Protein AF-A0A831JFL1-F1 (afdb_monomer_lite)

pLDDT: mean 70.06, std 19.93, range [26.03, 97.62]

Secondary structure (DSSP, 8-state):
---------------------------SS-EEEEE-SSEEEEE--SS-EEEEE-SSS-EEEEE--TT--EEEEE-STT-EEEEE--SSEEEEEE-SSEEEEEE-SSEEEEEEESS-EEEEESSS-EEEEEE-SS--GGGHHHHS---TTGGGG--SHHHHHHHHHHHHHH-TTEEEEEEETTEEEEEEEEEEEETTTEEEEEEEEEEEETT--EEEE--GGGGGB---HHHHHHHHHHHHHHHHHTTS--GGGGG-S-HHHHHHHHHHHHHHHHHHHHHHHHHGGG-

Sequence (287 aa):
MAKNIKISLGILVLALAIVVVGVDTASAYGVDINVNGNSVNVDRTTGNVNVNSAGTNANVNVNSVPGGGVNVNAGNSNANVNVNAVPGSVRIDANGRGVTVQNQASGVNVVVPGTSINVRKADGNLNVLVNKNSLSEKDKGVLVNLQNGSEILINSDQDVDAYAKIVVEERPAITNVEVSNNRLEVSYRQPSRFLGIFSTELDGTVYVDVGKNVTIKLPWYSFLFRKNSSATAKQVSIAINDASSNGTVQVSALGSAEVSNQSREQARLINIVTGSVNNSVSISVSQ

Structure (mmCIF, N/CA/C/O backbone):
data_AF-A0A831JFL1-F1
#
_entry.id   AF-A0A831JFL1-F1
#
loop_
_atom_site.group_PDB
_atom_site.id
_atom_site.type_symbol
_atom_site.label_atom_id
_atom_site.label_alt_id
_atom_site.label_comp_id
_atom_site.label_asym_id
_atom_site.label_entity_id
_atom_site.label_seq_id
_atom_site.pdbx_PDB_ins_code
_atom_site.Cartn_x
_atom_site.Cartn_y
_atom_site.Cartn_z
_atom_site.occupancy
_atom_site.B_iso_or_equiv
_atom_site.auth_seq_id
_atom_site.auth_comp_id
_atom_site.auth_asym_id
_atom_site.auth_atom_id
_atom_site.pdbx_PDB_model_num
ATOM 1 N N . MET A 1 1 ? 51.566 25.428 -54.340 1.00 37.88 1 MET A N 1
ATOM 2 C CA . MET A 1 1 ? 50.991 24.253 -55.034 1.00 37.88 1 MET A CA 1
ATOM 3 C C . MET A 1 1 ? 50.887 23.109 -54.036 1.00 37.88 1 MET A C 1
ATOM 5 O O . MET A 1 1 ? 51.907 22.526 -53.693 1.00 37.88 1 MET A O 1
ATOM 9 N N . ALA A 1 2 ? 49.694 22.850 -53.500 1.00 32.22 2 ALA A N 1
ATOM 10 C CA . ALA A 1 2 ? 49.462 21.763 -52.549 1.00 32.22 2 ALA A CA 1
ATOM 11 C C . ALA A 1 2 ? 49.274 20.437 -53.307 1.00 32.22 2 ALA A C 1
ATOM 13 O O . ALA A 1 2 ? 48.438 20.345 -54.206 1.00 32.22 2 ALA A O 1
ATOM 14 N N . LYS A 1 3 ? 50.085 19.428 -52.974 1.00 33.47 3 LYS A N 1
ATOM 15 C CA . LYS A 1 3 ? 49.972 18.060 -53.499 1.00 33.47 3 LYS A CA 1
ATOM 16 C C . LYS A 1 3 ? 48.838 17.344 -52.766 1.00 33.47 3 LYS A C 1
ATOM 18 O O . LYS A 1 3 ? 48.963 17.053 -51.582 1.00 33.47 3 LYS A O 1
ATOM 23 N N . ASN A 1 4 ? 47.759 17.032 -53.478 1.00 26.03 4 ASN A N 1
ATOM 24 C CA . ASN A 1 4 ? 46.717 16.136 -52.983 1.00 26.03 4 ASN A CA 1
ATOM 25 C C . ASN A 1 4 ? 47.214 14.686 -53.055 1.00 26.03 4 ASN A C 1
ATOM 27 O O . ASN A 1 4 ? 47.461 14.167 -54.143 1.00 26.03 4 ASN A O 1
ATOM 31 N N . ILE A 1 5 ? 47.350 14.036 -51.899 1.00 28.95 5 ILE A N 1
ATOM 32 C CA . ILE A 1 5 ? 47.607 12.597 -51.795 1.00 28.95 5 ILE A CA 1
ATOM 33 C C . ILE A 1 5 ? 46.245 11.894 -51.786 1.00 28.95 5 ILE A C 1
ATOM 35 O O . ILE A 1 5 ? 45.470 12.042 -50.846 1.00 28.95 5 ILE A O 1
ATOM 39 N N . LYS A 1 6 ? 45.940 11.144 -52.851 1.00 28.45 6 LYS A N 1
ATOM 40 C CA . LYS A 1 6 ? 44.794 10.226 -52.904 1.00 28.45 6 LYS A CA 1
ATOM 41 C C . LYS A 1 6 ? 45.250 8.859 -52.398 1.00 28.45 6 LYS A C 1
ATOM 43 O O . LYS A 1 6 ? 46.065 8.219 -53.054 1.00 28.45 6 LYS A O 1
ATOM 48 N N . ILE A 1 7 ? 44.716 8.411 -51.264 1.00 31.14 7 ILE A N 1
ATOM 49 C CA . ILE A 1 7 ? 44.876 7.030 -50.796 1.00 31.14 7 ILE A CA 1
ATOM 50 C C . ILE A 1 7 ? 43.637 6.253 -51.252 1.00 31.14 7 ILE A C 1
ATOM 52 O O . ILE A 1 7 ? 42.524 6.544 -50.825 1.00 31.14 7 ILE A O 1
ATOM 56 N N . SER A 1 8 ? 43.828 5.301 -52.166 1.00 29.53 8 SER A N 1
ATOM 57 C CA . SER A 1 8 ? 42.796 4.357 -52.602 1.00 29.53 8 SER A CA 1
ATOM 58 C C . SER A 1 8 ? 42.935 3.083 -51.769 1.00 29.53 8 SER A C 1
ATOM 60 O O . SER A 1 8 ? 43.930 2.374 -51.906 1.00 29.53 8 SER A O 1
ATOM 62 N N . LEU A 1 9 ? 41.979 2.810 -50.875 1.00 33.78 9 LEU A N 1
ATOM 63 C CA . LEU A 1 9 ? 41.884 1.510 -50.206 1.00 33.78 9 LEU A CA 1
ATOM 64 C C . LEU A 1 9 ? 41.074 0.561 -51.095 1.00 33.78 9 LEU A C 1
ATOM 66 O O . LEU A 1 9 ? 39.868 0.736 -51.268 1.00 33.78 9 LEU A O 1
ATOM 70 N N . GLY A 1 10 ? 41.749 -0.441 -51.657 1.00 30.83 10 GLY A N 1
ATOM 71 C CA . GLY A 1 10 ? 41.099 -1.600 -52.260 1.00 30.83 10 GLY A CA 1
ATOM 72 C C . GLY A 1 10 ? 40.362 -2.408 -51.192 1.00 30.83 10 GLY A C 1
ATOM 73 O O . GLY A 1 10 ? 40.898 -2.660 -50.113 1.00 30.83 10 GLY A O 1
ATOM 74 N N . ILE A 1 11 ? 39.123 -2.796 -51.489 1.00 33.97 11 ILE A N 1
ATOM 75 C CA . ILE A 1 11 ? 38.275 -3.600 -50.605 1.00 33.97 11 ILE A CA 1
ATOM 76 C C . ILE A 1 11 ? 38.833 -5.028 -50.572 1.00 33.97 11 ILE A C 1
ATOM 78 O O . ILE A 1 11 ? 38.571 -5.836 -51.460 1.00 33.97 11 ILE A O 1
ATOM 82 N N . LEU A 1 12 ? 39.613 -5.332 -49.536 1.00 27.28 12 LEU A N 1
ATOM 83 C CA . LEU A 1 12 ? 39.860 -6.694 -49.081 1.00 27.28 12 LEU A CA 1
ATOM 84 C C . LEU A 1 12 ? 38.769 -7.006 -48.050 1.00 27.28 12 LEU A C 1
ATOM 86 O O . LEU A 1 12 ? 38.732 -6.386 -46.987 1.00 27.28 12 LEU A O 1
ATOM 90 N N . VAL A 1 13 ? 37.855 -7.926 -48.369 1.00 35.34 13 VAL A N 1
ATOM 91 C CA . VAL A 1 13 ? 36.836 -8.406 -47.421 1.00 35.34 13 VAL A CA 1
ATOM 92 C C . VAL A 1 13 ? 37.530 -9.293 -46.390 1.00 35.34 13 VAL A C 1
ATOM 94 O O . VAL A 1 13 ? 37.558 -10.515 -46.492 1.00 35.34 13 VAL A O 1
ATOM 97 N N . LEU A 1 14 ? 38.145 -8.648 -45.405 1.00 27.42 14 LEU A N 1
ATOM 98 C CA . LEU A 1 14 ? 38.500 -9.251 -44.136 1.00 27.42 14 LEU A CA 1
ATOM 99 C C . LEU A 1 14 ? 37.275 -9.065 -43.238 1.00 27.42 14 LEU A C 1
ATOM 101 O O . LEU A 1 14 ? 36.827 -7.933 -43.048 1.00 27.42 14 LEU A O 1
ATOM 105 N N . ALA A 1 15 ? 36.709 -10.151 -42.710 1.00 33.78 15 ALA A N 1
ATOM 106 C CA . ALA A 1 15 ? 35.718 -10.076 -41.641 1.00 33.78 15 ALA A CA 1
ATOM 107 C C . ALA A 1 15 ? 36.410 -9.493 -40.399 1.00 33.78 15 ALA A C 1
ATOM 109 O O . ALA A 1 15 ? 36.932 -10.209 -39.547 1.00 33.78 15 ALA A O 1
ATOM 110 N N . LEU A 1 16 ? 36.496 -8.167 -40.359 1.00 29.77 16 LEU A N 1
ATOM 111 C CA . LEU A 1 16 ? 37.071 -7.414 -39.269 1.00 29.77 16 LEU A CA 1
ATOM 112 C C . LEU A 1 16 ? 36.042 -7.446 -38.141 1.00 29.77 16 LEU A C 1
ATOM 114 O O . LEU A 1 16 ? 35.115 -6.639 -38.101 1.00 29.77 16 LEU A O 1
ATOM 118 N N . ALA A 1 17 ? 36.194 -8.397 -37.221 1.00 29.75 17 ALA A N 1
ATOM 119 C CA . ALA A 1 17 ? 35.684 -8.207 -35.876 1.00 29.75 17 ALA A CA 1
ATOM 120 C C . ALA A 1 17 ? 36.449 -7.008 -35.305 1.00 29.75 17 ALA A C 1
ATOM 122 O O . ALA A 1 17 ? 37.550 -7.154 -34.774 1.00 29.75 17 ALA A O 1
ATOM 123 N N . ILE A 1 18 ? 35.909 -5.802 -35.495 1.00 34.50 18 ILE A N 1
ATOM 124 C CA . ILE A 1 18 ? 36.407 -4.611 -34.818 1.00 34.50 18 ILE A CA 1
ATOM 125 C C . ILE A 1 18 ? 36.058 -4.808 -33.344 1.00 34.50 18 ILE A C 1
ATOM 127 O O . ILE A 1 18 ? 34.991 -4.419 -32.873 1.00 34.50 18 ILE A O 1
ATOM 131 N N . VAL A 1 19 ? 36.958 -5.455 -32.608 1.00 36.22 19 VAL A N 1
ATOM 132 C CA . VAL A 1 19 ? 36.977 -5.347 -31.158 1.00 36.22 19 VAL A CA 1
ATOM 133 C C . VAL A 1 19 ? 37.499 -3.943 -30.874 1.00 36.22 19 VAL A C 1
ATOM 135 O O . VAL A 1 19 ? 38.704 -3.713 -30.833 1.00 36.22 19 VAL A O 1
ATOM 138 N N . VAL A 1 20 ? 36.589 -2.975 -30.751 1.00 41.81 20 VAL A N 1
ATOM 139 C CA . VAL A 1 20 ? 36.934 -1.660 -30.206 1.00 41.81 20 VAL A CA 1
ATOM 140 C C . VAL A 1 20 ? 37.235 -1.876 -28.723 1.00 41.81 20 VAL A C 1
ATOM 142 O O . VAL A 1 20 ? 36.327 -1.908 -27.897 1.00 41.81 20 VAL A O 1
ATOM 145 N N . VAL A 1 21 ? 38.503 -2.119 -28.385 1.00 36.84 21 VAL A N 1
ATOM 146 C CA . VAL A 1 21 ? 38.965 -2.160 -26.993 1.00 36.84 21 VAL A CA 1
ATOM 147 C C . VAL A 1 21 ? 39.318 -0.731 -26.595 1.00 36.84 21 VAL A C 1
ATOM 149 O O . VAL A 1 21 ? 40.438 -0.291 -26.816 1.00 36.84 21 VAL A O 1
ATOM 152 N N . GLY A 1 22 ? 38.342 -0.014 -26.035 1.00 40.22 22 GLY A N 1
ATOM 153 C CA . GLY A 1 22 ? 38.539 1.310 -25.439 1.00 40.22 22 GLY A CA 1
ATOM 154 C C . GLY A 1 22 ? 38.613 2.453 -26.456 1.00 40.22 22 GLY A C 1
ATOM 155 O O . GLY A 1 22 ? 39.516 2.524 -27.282 1.00 40.22 22 GLY A O 1
ATOM 156 N N . VAL A 1 23 ? 37.661 3.379 -26.369 1.00 46.56 23 VAL A N 1
ATOM 157 C CA . VAL A 1 23 ? 37.757 4.695 -27.007 1.00 46.56 23 VAL A CA 1
ATOM 158 C C . VAL A 1 23 ? 38.018 5.691 -25.883 1.00 46.56 23 VAL A C 1
ATOM 160 O O . VAL A 1 23 ? 37.079 6.171 -25.258 1.00 46.56 23 VAL A O 1
ATOM 163 N N . ASP A 1 24 ? 39.288 5.985 -25.601 1.00 41.25 24 ASP A N 1
ATOM 164 C CA . ASP A 1 24 ? 39.647 7.100 -24.717 1.00 41.25 24 ASP A CA 1
ATOM 165 C C . ASP A 1 24 ? 39.520 8.409 -25.507 1.00 41.25 24 ASP A C 1
ATOM 167 O O . ASP A 1 24 ? 40.476 8.913 -26.099 1.00 41.25 24 ASP A O 1
ATOM 171 N N . THR A 1 25 ? 38.305 8.951 -25.576 1.00 48.97 25 THR A N 1
ATOM 172 C CA . THR A 1 25 ? 38.051 10.272 -26.163 1.00 48.97 25 THR A CA 1
ATOM 173 C C . THR A 1 25 ? 37.892 11.319 -25.073 1.00 48.97 25 THR A C 1
ATOM 175 O O . THR A 1 25 ? 36.801 11.501 -24.541 1.00 48.97 25 THR A O 1
ATOM 178 N N . ALA A 1 26 ? 38.959 12.070 -24.804 1.00 44.66 26 ALA A N 1
ATOM 179 C CA . ALA A 1 26 ? 38.866 13.344 -24.100 1.00 44.66 26 ALA A CA 1
ATOM 180 C C . ALA A 1 26 ? 38.490 14.446 -25.108 1.00 44.66 26 ALA A C 1
ATOM 182 O O . ALA A 1 26 ? 39.364 15.107 -25.671 1.00 44.66 26 ALA A O 1
ATOM 183 N N . SER A 1 27 ? 37.197 14.621 -25.399 1.00 50.53 27 SER A N 1
ATOM 184 C CA . SER A 1 27 ? 36.714 15.715 -26.255 1.00 50.53 27 SER A CA 1
ATOM 185 C C . SER A 1 27 ? 35.992 16.792 -25.452 1.00 50.53 27 SER A C 1
ATOM 187 O O . SER A 1 27 ? 35.255 16.516 -24.505 1.00 50.53 27 SER A O 1
ATOM 189 N N . ALA A 1 28 ? 36.194 18.045 -25.873 1.00 46.50 28 ALA A N 1
ATOM 190 C CA . ALA A 1 28 ? 35.532 19.217 -25.301 1.00 46.50 28 ALA A CA 1
ATOM 191 C C . ALA A 1 28 ? 34.031 19.315 -25.667 1.00 46.50 28 ALA A C 1
ATOM 193 O O . ALA A 1 28 ? 33.306 20.169 -25.159 1.00 46.50 28 ALA A O 1
ATOM 194 N N . TYR A 1 29 ? 33.590 18.451 -26.581 1.00 57.25 29 TYR A N 1
ATOM 195 C CA . TYR A 1 29 ? 32.256 18.395 -27.161 1.00 57.25 29 TYR A CA 1
ATOM 196 C C . TYR A 1 29 ? 31.673 17.001 -26.930 1.00 57.25 29 TYR A C 1
ATOM 198 O O . TYR A 1 29 ? 32.435 16.041 -26.787 1.00 57.25 29 TYR A O 1
ATOM 206 N N . GLY A 1 30 ? 30.340 16.910 -26.893 1.00 56.03 30 GLY A N 1
ATOM 207 C CA . GLY A 1 30 ? 29.632 15.661 -26.613 1.00 56.03 30 GLY A CA 1
ATOM 208 C C . GLY A 1 30 ? 30.093 14.492 -27.490 1.00 56.03 30 GLY A C 1
ATOM 209 O O . GLY A 1 30 ? 30.496 14.688 -28.637 1.00 56.03 30 GLY A O 1
ATOM 210 N N . VAL A 1 31 ? 30.054 13.287 -26.925 1.00 66.50 31 VAL A N 1
ATOM 211 C CA . VAL A 1 31 ? 30.549 12.057 -27.550 1.00 66.50 31 VAL A CA 1
ATOM 212 C C . VAL A 1 31 ? 29.382 11.128 -27.847 1.00 66.50 31 VAL A C 1
ATOM 214 O O . VAL A 1 31 ? 28.678 10.708 -26.929 1.00 66.50 31 VAL A O 1
ATOM 217 N N . ASP A 1 32 ? 29.232 10.758 -29.117 1.00 64.75 32 ASP A N 1
ATOM 218 C CA . ASP A 1 32 ? 28.343 9.683 -29.552 1.00 64.75 32 ASP A CA 1
ATOM 219 C C . ASP A 1 32 ? 29.178 8.429 -29.843 1.00 64.75 32 ASP A C 1
ATOM 221 O O . ASP A 1 32 ? 29.999 8.412 -30.762 1.00 64.75 32 ASP A O 1
ATOM 225 N N . ILE A 1 33 ? 28.973 7.365 -29.065 1.00 68.94 33 ILE A N 1
ATOM 226 C CA . ILE A 1 33 ? 29.661 6.079 -29.228 1.00 68.94 33 ILE A CA 1
ATOM 227 C C . ILE A 1 33 ? 28.643 5.025 -29.642 1.00 68.94 33 ILE A C 1
ATOM 229 O O . ILE A 1 33 ? 27.725 4.708 -28.888 1.00 68.94 33 ILE A O 1
ATOM 233 N N . ASN A 1 34 ? 28.841 4.436 -30.821 1.00 66.44 34 ASN A N 1
ATOM 234 C CA . ASN A 1 34 ? 28.088 3.271 -31.271 1.00 66.44 34 ASN A CA 1
ATOM 235 C C . ASN A 1 34 ? 29.023 2.062 -31.364 1.00 66.44 34 ASN A C 1
ATOM 237 O O . ASN A 1 34 ? 29.993 2.080 -32.122 1.00 66.44 34 ASN A O 1
ATOM 241 N N . VAL A 1 35 ? 28.746 1.018 -30.588 1.00 65.38 35 VAL A N 1
ATOM 242 C CA . VAL A 1 35 ? 29.584 -0.186 -30.513 1.00 65.38 35 VAL A CA 1
ATOM 243 C C . VAL A 1 35 ? 28.756 -1.463 -30.603 1.00 65.38 35 VAL A C 1
ATOM 245 O O . VAL A 1 35 ? 27.855 -1.718 -29.807 1.00 65.38 35 VAL A O 1
ATOM 248 N N . ASN A 1 36 ? 29.179 -2.349 -31.502 1.00 58.81 36 ASN A N 1
ATOM 249 C CA . ASN A 1 36 ? 28.714 -3.738 -31.584 1.00 58.81 36 ASN A CA 1
ATOM 250 C C . ASN A 1 36 ? 29.656 -4.708 -30.834 1.00 58.81 36 ASN A C 1
ATOM 252 O O . ASN A 1 36 ? 29.757 -5.878 -31.194 1.00 58.81 36 ASN A O 1
ATOM 256 N N . GLY A 1 37 ? 30.398 -4.212 -29.835 1.00 57.56 37 GLY A N 1
ATOM 257 C CA . GLY A 1 37 ? 31.450 -4.944 -29.115 1.00 57.56 37 GLY A CA 1
ATOM 258 C C . GLY A 1 37 ? 31.159 -5.170 -27.626 1.00 57.56 37 GLY A C 1
ATOM 259 O O . GLY A 1 37 ? 30.104 -4.792 -27.124 1.00 57.56 37 GLY A O 1
ATOM 260 N N . ASN A 1 38 ? 32.119 -5.781 -26.919 1.00 61.91 38 ASN A N 1
ATOM 261 C CA . ASN A 1 38 ? 31.930 -6.264 -25.543 1.00 61.91 38 ASN A CA 1
ATOM 262 C C . ASN A 1 38 ? 32.112 -5.201 -24.434 1.00 61.91 38 ASN A C 1
ATOM 264 O O . ASN A 1 38 ? 31.745 -5.428 -23.281 1.00 61.91 38 ASN A O 1
ATOM 268 N N . SER A 1 39 ? 32.737 -4.054 -24.714 1.00 64.12 39 SER A N 1
ATOM 269 C CA . SER A 1 39 ? 32.935 -3.024 -23.688 1.00 64.12 39 SER A CA 1
ATOM 270 C C . SER A 1 39 ? 33.119 -1.634 -24.281 1.00 64.12 39 SER A C 1
ATOM 272 O O . SER A 1 39 ? 33.754 -1.474 -25.320 1.00 64.12 39 SER A O 1
ATOM 274 N N . VAL A 1 40 ? 32.582 -0.639 -23.579 1.00 68.50 40 VAL A N 1
ATOM 275 C CA . VAL A 1 40 ? 32.840 0.786 -23.777 1.00 68.50 40 VAL A CA 1
ATOM 276 C C . VAL A 1 40 ? 33.396 1.331 -22.478 1.00 68.50 40 VAL A C 1
ATOM 278 O O . VAL A 1 40 ? 32.762 1.199 -21.434 1.00 68.50 40 VAL A O 1
ATOM 281 N N . ASN A 1 41 ? 34.548 1.978 -22.547 1.00 67.00 41 ASN A N 1
ATOM 282 C CA . ASN A 1 41 ? 35.040 2.811 -21.464 1.00 67.00 41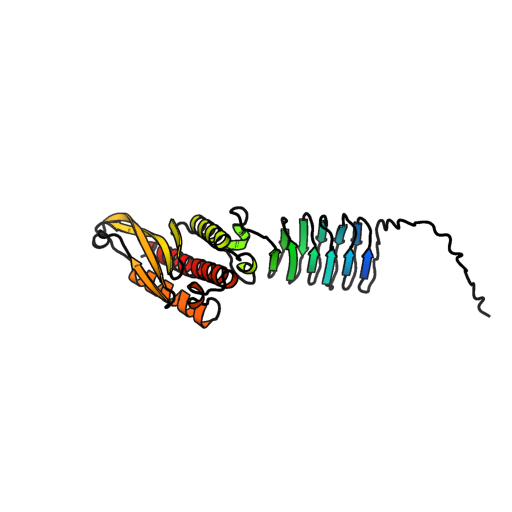 ASN A CA 1
ATOM 283 C C . ASN A 1 41 ? 35.116 4.241 -21.989 1.00 67.00 41 ASN A C 1
ATOM 285 O O . ASN A 1 41 ? 35.725 4.459 -23.031 1.00 67.00 41 ASN A O 1
ATOM 289 N N . VAL A 1 42 ? 34.471 5.169 -21.292 1.00 67.94 42 VAL A N 1
ATOM 290 C CA . VAL A 1 42 ? 34.513 6.604 -21.570 1.00 67.94 42 VAL A CA 1
ATOM 291 C C . VAL A 1 42 ? 35.082 7.274 -20.334 1.00 67.94 42 VAL A C 1
ATOM 293 O O . VAL A 1 42 ? 34.452 7.243 -19.275 1.00 67.94 42 VAL A O 1
ATOM 296 N N . ASP A 1 43 ? 36.265 7.866 -20.460 1.00 61.34 43 ASP A N 1
ATOM 297 C CA . ASP A 1 43 ? 36.898 8.619 -19.381 1.00 61.34 43 ASP A CA 1
ATOM 298 C C . ASP A 1 43 ? 37.054 10.096 -19.770 1.00 61.34 43 ASP A C 1
ATOM 300 O O . ASP A 1 43 ? 37.620 10.421 -20.813 1.00 61.34 43 ASP A O 1
ATOM 304 N N . ARG A 1 44 ? 36.537 10.982 -18.907 1.00 56.84 44 ARG A N 1
ATOM 305 C CA . ARG A 1 44 ? 36.635 12.453 -18.961 1.00 56.84 44 ARG A CA 1
ATOM 306 C C . ARG A 1 44 ? 36.184 13.101 -20.273 1.00 56.84 44 ARG A C 1
ATOM 308 O O . ARG A 1 44 ? 36.993 13.524 -21.099 1.00 56.84 44 ARG A O 1
ATOM 315 N N . THR A 1 45 ? 34.887 13.362 -20.367 1.00 59.03 45 THR A N 1
ATOM 316 C CA . THR A 1 45 ? 34.287 14.180 -21.435 1.00 59.03 45 THR A CA 1
ATOM 317 C C . THR A 1 45 ? 33.651 15.440 -20.858 1.00 59.03 45 THR A C 1
ATOM 319 O O . THR A 1 45 ? 32.966 15.365 -19.840 1.00 59.03 45 THR A O 1
ATOM 322 N N . THR A 1 46 ? 33.807 16.595 -21.507 1.00 57.47 46 THR A N 1
ATOM 323 C CA . THR A 1 46 ? 32.928 17.746 -21.233 1.00 57.47 46 THR A CA 1
ATOM 324 C C . THR A 1 46 ? 31.783 17.741 -22.246 1.00 57.47 46 THR A C 1
ATOM 326 O O . THR A 1 46 ? 32.023 17.632 -23.447 1.00 57.47 46 THR A O 1
ATOM 329 N N . GLY A 1 47 ? 30.537 17.858 -21.781 1.00 65.56 47 GLY A N 1
ATOM 330 C CA . GLY A 1 47 ? 29.336 17.750 -22.627 1.00 65.56 47 GLY A CA 1
ATOM 331 C C . GLY A 1 47 ? 28.636 16.388 -22.539 1.00 65.56 47 GLY A C 1
ATOM 332 O O . GLY A 1 47 ? 28.951 15.585 -21.672 1.00 65.56 47 GLY A O 1
ATOM 333 N N . ASN A 1 48 ? 27.632 16.142 -23.386 1.00 70.31 48 ASN A N 1
ATOM 334 C CA . ASN A 1 48 ? 26.796 14.937 -23.281 1.00 70.31 48 ASN A CA 1
ATOM 335 C C . ASN A 1 48 ? 27.514 13.678 -23.788 1.00 70.31 48 ASN A C 1
ATOM 337 O O . ASN A 1 48 ? 28.199 13.734 -24.806 1.00 70.31 48 ASN A O 1
ATOM 341 N N . VAL A 1 49 ? 27.297 12.537 -23.135 1.00 72.94 49 VAL A N 1
ATOM 342 C CA . VAL A 1 49 ? 27.772 11.222 -23.594 1.00 72.94 49 VAL A CA 1
ATOM 343 C C . VAL A 1 49 ? 26.573 10.372 -23.986 1.00 72.94 49 VAL A C 1
ATOM 345 O O . VAL A 1 49 ? 25.741 10.067 -23.133 1.00 72.94 49 VAL A O 1
ATOM 348 N N . ASN A 1 50 ? 26.503 9.953 -25.248 1.00 74.56 50 ASN A N 1
ATOM 349 C CA . ASN A 1 50 ? 25.515 8.992 -25.726 1.00 74.56 50 ASN A CA 1
ATOM 350 C C . ASN A 1 50 ? 26.218 7.683 -26.101 1.00 74.56 50 ASN A C 1
ATOM 352 O O . ASN A 1 50 ? 27.009 7.641 -27.042 1.00 74.56 50 ASN A O 1
ATOM 356 N N . VAL A 1 51 ? 25.920 6.598 -25.388 1.00 74.62 51 VAL A N 1
ATOM 357 C CA . VAL A 1 51 ? 26.441 5.260 -25.696 1.00 74.62 51 VAL A CA 1
ATOM 358 C C . VAL A 1 51 ? 25.304 4.391 -26.210 1.00 74.62 51 VAL A C 1
ATOM 360 O O . VAL A 1 51 ? 24.345 4.147 -25.484 1.00 74.62 51 VAL A O 1
ATOM 363 N N . ASN A 1 52 ? 25.423 3.891 -27.437 1.00 74.12 52 ASN A N 1
ATOM 364 C CA . ASN A 1 52 ? 24.560 2.850 -27.983 1.00 74.12 52 ASN A CA 1
ATOM 365 C C . ASN A 1 52 ? 25.374 1.559 -28.127 1.00 74.12 52 ASN A C 1
ATOM 367 O O . ASN A 1 52 ? 26.319 1.499 -28.917 1.00 74.12 52 ASN A O 1
ATOM 371 N N . SER A 1 53 ? 25.043 0.543 -27.331 1.00 70.44 53 SER A N 1
ATOM 372 C CA . SER A 1 53 ? 25.719 -0.751 -27.363 1.00 70.44 53 SER A CA 1
ATOM 373 C C . SER A 1 53 ? 24.740 -1.860 -27.713 1.00 70.44 53 SER A C 1
ATOM 375 O O . SER A 1 53 ? 23.791 -2.112 -26.972 1.00 70.44 53 SER A O 1
ATOM 377 N N . ALA A 1 54 ? 25.001 -2.533 -28.837 1.00 63.28 54 ALA A N 1
ATOM 378 C CA . ALA A 1 54 ? 24.191 -3.644 -29.337 1.00 63.28 54 ALA A CA 1
ATOM 379 C C . ALA A 1 54 ? 24.905 -5.012 -29.233 1.00 63.28 54 ALA A C 1
ATOM 381 O O . ALA A 1 54 ? 24.462 -5.996 -29.829 1.00 63.28 54 ALA A O 1
ATOM 382 N N . GLY A 1 55 ? 26.014 -5.102 -28.483 1.00 60.22 55 GLY A N 1
ATOM 383 C CA . GLY A 1 55 ? 26.789 -6.335 -28.271 1.00 60.22 55 GLY A CA 1
ATOM 384 C C . GLY A 1 55 ? 26.249 -7.227 -27.139 1.00 60.22 55 GLY A C 1
ATOM 385 O O . GLY A 1 55 ? 25.735 -6.738 -26.138 1.00 60.22 55 GLY A O 1
ATOM 386 N N . THR A 1 56 ? 26.377 -8.557 -27.272 1.00 58.12 56 THR A N 1
ATOM 387 C CA . THR A 1 56 ? 25.795 -9.578 -26.362 1.00 58.12 56 THR A CA 1
ATOM 388 C C . THR A 1 56 ? 26.171 -9.407 -24.885 1.00 58.12 56 THR A C 1
ATOM 390 O O . THR A 1 56 ? 25.377 -9.755 -24.016 1.00 58.12 56 THR A O 1
ATOM 393 N N . ASN A 1 57 ? 27.348 -8.847 -24.599 1.00 59.12 57 ASN A N 1
ATOM 394 C CA . ASN A 1 57 ? 27.801 -8.479 -23.260 1.00 59.12 57 ASN A CA 1
ATOM 395 C C . ASN A 1 57 ? 28.310 -7.039 -23.324 1.00 59.12 57 ASN A C 1
ATOM 397 O O . ASN A 1 57 ? 29.432 -6.838 -23.762 1.00 59.12 57 ASN A O 1
ATOM 401 N N . ALA A 1 58 ? 27.518 -6.046 -22.931 1.00 61.59 58 ALA A N 1
ATOM 402 C CA . ALA A 1 58 ? 27.954 -4.651 -22.949 1.00 61.59 58 ALA A CA 1
ATOM 403 C C . ALA A 1 58 ? 28.442 -4.235 -21.557 1.00 61.59 58 ALA A C 1
ATOM 405 O O . ALA A 1 58 ? 27.627 -4.081 -20.651 1.00 61.59 58 ALA A O 1
ATOM 406 N N . ASN A 1 59 ? 29.750 -4.048 -21.366 1.00 67.88 59 ASN A N 1
ATOM 407 C CA . ASN A 1 59 ? 30.264 -3.374 -20.170 1.00 67.88 59 ASN A CA 1
ATOM 408 C C . ASN A 1 59 ? 30.510 -1.894 -20.480 1.00 67.88 59 ASN A C 1
ATOM 410 O O . ASN A 1 59 ? 31.494 -1.584 -21.154 1.00 67.88 59 ASN A O 1
ATOM 414 N N . VAL A 1 60 ? 29.615 -1.010 -20.036 1.00 70.44 60 VAL A N 1
ATOM 415 C CA . VAL A 1 60 ? 29.697 0.440 -20.265 1.00 70.44 60 VAL A CA 1
ATOM 416 C C . VAL A 1 60 ? 30.166 1.114 -18.985 1.00 70.44 60 VAL A C 1
ATOM 418 O O . VAL A 1 60 ? 29.432 1.140 -18.002 1.00 70.44 60 VAL A O 1
ATOM 421 N N . ASN A 1 61 ? 31.368 1.676 -19.002 1.00 70.44 61 ASN A N 1
ATOM 422 C CA . ASN A 1 61 ? 31.904 2.463 -17.902 1.00 70.44 61 ASN A CA 1
ATOM 423 C C . ASN A 1 61 ? 32.040 3.927 -18.336 1.00 70.44 61 ASN A C 1
ATOM 425 O O . ASN A 1 61 ? 32.769 4.213 -19.281 1.00 70.44 61 ASN A O 1
ATOM 429 N N . VAL A 1 62 ? 31.331 4.841 -17.673 1.00 69.94 62 VAL A N 1
ATOM 430 C CA . VAL A 1 62 ? 31.405 6.287 -17.934 1.00 69.94 62 VAL A CA 1
ATOM 431 C C . VAL A 1 62 ? 31.900 6.983 -16.675 1.00 69.94 62 VAL A C 1
ATOM 433 O O . VAL A 1 62 ? 31.191 7.035 -15.669 1.00 69.94 62 VAL A O 1
ATOM 436 N N . ASN A 1 63 ? 33.113 7.522 -16.737 1.00 69.12 63 ASN A N 1
ATOM 437 C CA . ASN A 1 63 ? 33.769 8.204 -15.631 1.00 69.12 63 ASN A CA 1
ATOM 438 C C . ASN A 1 63 ? 33.839 9.712 -15.899 1.00 69.12 63 ASN A C 1
ATOM 440 O O . ASN A 1 63 ? 34.492 10.151 -16.841 1.00 69.12 63 ASN A O 1
ATOM 444 N N . SER A 1 64 ? 33.237 10.496 -15.003 1.00 60.38 64 SER A N 1
ATOM 445 C CA . SER A 1 64 ? 33.365 11.952 -14.900 1.00 60.38 64 SER A CA 1
ATOM 446 C C . SER A 1 64 ? 32.940 12.738 -16.145 1.00 60.38 64 SER A C 1
ATOM 448 O O . SER A 1 64 ? 33.708 12.907 -17.092 1.00 60.38 64 SER A O 1
ATOM 450 N N . VAL A 1 65 ? 31.724 13.297 -16.112 1.00 61.84 65 VAL A N 1
ATOM 451 C CA . VAL A 1 65 ? 31.192 14.148 -17.196 1.00 61.84 65 VAL A CA 1
ATOM 452 C C . VAL A 1 65 ? 30.812 15.532 -16.658 1.00 61.84 65 VAL A C 1
ATOM 454 O O . VAL A 1 65 ? 29.649 15.768 -16.323 1.00 61.84 65 VAL A O 1
ATOM 457 N N . PRO A 1 66 ? 31.771 16.463 -16.501 1.00 60.97 66 PRO A N 1
ATOM 458 C CA . PRO A 1 66 ? 31.485 17.790 -15.969 1.00 60.97 66 PRO A CA 1
ATOM 459 C C . PRO A 1 66 ? 30.529 18.579 -16.876 1.00 60.97 66 PRO A C 1
ATOM 461 O O . PRO A 1 66 ? 30.867 18.901 -18.015 1.00 60.97 66 PRO A O 1
ATOM 464 N N . GLY A 1 67 ? 29.346 18.916 -16.353 1.00 58.47 67 GLY A N 1
ATOM 465 C CA . GLY A 1 67 ? 28.388 19.827 -16.987 1.00 58.47 67 GLY A CA 1
ATOM 466 C C . GLY A 1 67 ? 27.570 19.227 -18.135 1.00 58.47 67 GLY A C 1
ATOM 467 O O . GLY A 1 67 ? 26.978 19.985 -18.900 1.00 58.47 67 GLY A O 1
ATOM 468 N N . GLY A 1 68 ? 27.543 17.898 -18.277 1.00 65.19 68 GLY A N 1
ATOM 469 C CA . GLY A 1 68 ? 26.822 17.190 -19.338 1.00 65.19 68 GLY A CA 1
ATOM 470 C C . GLY A 1 68 ? 25.996 16.012 -18.820 1.00 65.19 68 GLY A C 1
ATOM 471 O O . GLY A 1 68 ? 26.193 15.538 -17.705 1.00 65.19 68 GLY A O 1
ATOM 472 N N . GLY A 1 69 ? 25.036 15.554 -19.623 1.00 67.12 69 GLY A N 1
ATOM 473 C CA . GLY A 1 69 ? 24.228 14.368 -19.334 1.00 67.12 69 GLY A CA 1
ATOM 474 C C . GLY A 1 69 ? 24.833 13.083 -19.903 1.00 67.12 69 GLY A C 1
ATOM 475 O O . GLY A 1 69 ? 25.601 13.114 -20.862 1.00 67.12 69 GLY A O 1
ATOM 476 N N . VAL A 1 70 ? 24.455 11.939 -19.336 1.00 73.19 70 VAL A N 1
ATOM 477 C CA . VAL A 1 70 ? 24.827 10.610 -19.844 1.00 73.19 70 VAL A CA 1
ATOM 478 C C . VAL A 1 70 ? 23.567 9.878 -20.283 1.00 73.19 70 VAL A C 1
ATOM 480 O O . VAL A 1 70 ? 22.638 9.727 -19.492 1.00 73.19 70 VAL A O 1
ATOM 483 N N . ASN A 1 71 ? 23.543 9.405 -21.524 1.00 73.12 71 ASN A N 1
ATOM 484 C CA . ASN A 1 71 ? 22.496 8.557 -22.071 1.00 73.12 71 ASN A CA 1
ATOM 485 C C . ASN A 1 71 ? 23.107 7.232 -22.538 1.00 73.12 71 ASN A C 1
ATOM 487 O O . ASN A 1 71 ? 23.885 7.203 -23.490 1.00 73.12 71 ASN A O 1
ATOM 491 N N . VAL A 1 72 ? 22.765 6.132 -21.877 1.00 74.25 72 VAL A N 1
ATOM 492 C CA . VAL A 1 72 ? 23.220 4.790 -22.260 1.00 74.25 72 VAL A CA 1
ATOM 493 C C . VAL A 1 72 ? 22.022 3.987 -22.737 1.00 74.25 72 VAL A C 1
ATOM 495 O O . VAL A 1 72 ? 21.079 3.796 -21.978 1.00 74.25 72 VAL A O 1
ATOM 498 N N . ASN A 1 73 ? 22.083 3.495 -23.970 1.00 75.94 73 ASN A N 1
ATOM 499 C CA . ASN A 1 73 ? 21.180 2.492 -24.515 1.00 75.94 73 ASN A CA 1
ATOM 500 C C . ASN A 1 73 ? 21.967 1.191 -24.729 1.00 75.94 73 ASN A C 1
ATOM 502 O O . ASN A 1 73 ? 22.762 1.081 -25.663 1.00 75.94 73 ASN A O 1
ATOM 506 N N . ALA A 1 74 ? 21.790 0.229 -23.829 1.00 70.38 74 ALA A N 1
ATOM 507 C CA . ALA A 1 74 ? 22.413 -1.086 -23.878 1.00 70.38 74 ALA A CA 1
ATOM 508 C C . ALA A 1 74 ? 21.318 -2.145 -24.064 1.00 70.38 74 ALA A C 1
ATOM 510 O O . ALA A 1 74 ? 20.800 -2.715 -23.102 1.00 70.38 74 ALA A O 1
ATOM 511 N N . GLY A 1 75 ? 20.948 -2.402 -25.320 1.00 60.72 75 GLY A N 1
ATOM 512 C CA . GLY A 1 75 ? 19.753 -3.174 -25.683 1.00 60.72 75 GLY A CA 1
ATOM 513 C C . GLY A 1 75 ? 19.771 -4.667 -25.317 1.00 60.72 75 GLY A C 1
ATOM 514 O O . GLY A 1 75 ? 18.788 -5.362 -25.569 1.00 60.72 75 GLY A O 1
ATOM 515 N N . ASN A 1 76 ? 20.846 -5.180 -24.715 1.00 64.00 76 ASN A N 1
ATOM 516 C CA . ASN A 1 76 ? 21.171 -6.607 -24.682 1.00 64.00 76 ASN A CA 1
ATOM 517 C C . ASN A 1 76 ? 21.137 -7.188 -23.265 1.00 64.00 76 ASN A C 1
ATOM 519 O O . ASN A 1 76 ? 21.707 -6.579 -22.362 1.00 64.00 76 ASN A O 1
ATOM 523 N N . SER A 1 77 ? 20.615 -8.423 -23.140 1.00 53.78 77 SER A N 1
ATOM 524 C CA . SER A 1 77 ? 20.271 -9.191 -21.917 1.00 53.78 77 SER A CA 1
ATOM 525 C C . SER A 1 77 ? 21.335 -9.298 -20.800 1.00 53.78 77 SER A C 1
ATOM 527 O O . SER A 1 77 ? 21.018 -9.752 -19.702 1.00 53.78 77 SER A O 1
ATOM 529 N N . ASN A 1 78 ? 22.589 -8.900 -21.046 1.00 62.91 78 ASN A N 1
ATOM 530 C CA . ASN A 1 78 ? 23.722 -9.023 -20.118 1.00 62.91 78 ASN A CA 1
ATOM 531 C C . ASN A 1 78 ? 24.567 -7.739 -20.013 1.00 62.91 78 ASN A C 1
ATOM 533 O O . ASN A 1 78 ? 25.780 -7.807 -19.808 1.00 62.91 78 ASN A O 1
ATOM 537 N N . ALA A 1 79 ? 23.962 -6.561 -20.156 1.00 61.84 79 ALA A N 1
ATOM 538 C CA . ALA A 1 79 ? 24.684 -5.311 -19.935 1.00 61.84 79 ALA A CA 1
ATOM 539 C C . ALA A 1 79 ? 25.075 -5.115 -18.452 1.00 61.84 79 ALA A C 1
ATOM 541 O O . ALA A 1 79 ? 24.275 -5.382 -17.550 1.00 61.84 79 ALA A O 1
ATOM 542 N N . ASN A 1 80 ? 26.297 -4.633 -18.209 1.00 66.44 80 ASN A N 1
ATOM 543 C CA . ASN A 1 80 ? 26.718 -4.030 -16.947 1.00 66.44 80 ASN A CA 1
ATOM 544 C C . ASN A 1 80 ? 27.062 -2.566 -17.226 1.00 66.44 80 ASN A C 1
ATOM 546 O O . ASN A 1 80 ? 27.936 -2.280 -18.044 1.00 66.44 80 ASN A O 1
ATOM 550 N N . VAL A 1 81 ? 26.353 -1.643 -16.584 1.00 68.69 81 VAL A N 1
ATOM 551 C CA . VAL A 1 81 ? 26.557 -0.205 -16.786 1.00 68.69 81 VAL A CA 1
ATOM 552 C C . VAL A 1 81 ? 27.023 0.407 -15.475 1.00 68.69 81 VAL A C 1
ATOM 554 O O . VAL A 1 81 ? 26.308 0.343 -14.474 1.00 68.69 81 VAL A O 1
ATOM 557 N N . ASN A 1 82 ? 28.211 1.004 -15.490 1.00 68.88 82 ASN A N 1
ATOM 558 C CA . ASN A 1 82 ? 28.782 1.756 -14.384 1.00 68.88 82 ASN A CA 1
ATOM 559 C C . ASN A 1 82 ? 28.947 3.223 -14.797 1.00 68.88 82 ASN A C 1
ATOM 561 O O . ASN A 1 82 ? 29.730 3.540 -15.687 1.00 68.88 82 ASN A O 1
ATOM 565 N N . VAL A 1 83 ? 28.208 4.125 -14.156 1.00 68.94 83 VAL A N 1
ATOM 566 C CA . VAL A 1 83 ? 28.336 5.573 -14.386 1.00 68.94 83 VAL A CA 1
ATOM 567 C C . VAL A 1 83 ? 28.788 6.233 -13.093 1.00 68.94 83 VAL A C 1
ATOM 569 O O . VAL A 1 83 ? 28.082 6.151 -12.086 1.00 68.94 83 VAL A O 1
ATOM 572 N N . ASN A 1 84 ? 29.947 6.892 -13.117 1.00 65.62 84 ASN A N 1
ATOM 573 C CA . ASN A 1 84 ? 30.565 7.512 -11.950 1.00 65.62 84 ASN A CA 1
ATOM 574 C C . ASN A 1 84 ? 30.776 9.027 -12.138 1.00 65.62 84 ASN A C 1
ATOM 576 O O . ASN A 1 84 ? 31.427 9.460 -13.086 1.00 65.62 84 ASN A O 1
ATOM 580 N N . ALA A 1 85 ? 30.276 9.815 -11.181 1.00 55.91 85 ALA A N 1
ATOM 581 C CA . ALA A 1 85 ? 30.542 11.241 -10.967 1.00 55.91 85 ALA A CA 1
ATOM 582 C C . ALA A 1 85 ? 30.186 12.189 -12.134 1.00 55.91 85 ALA A C 1
ATOM 584 O O . ALA A 1 85 ? 31.045 12.853 -12.703 1.00 55.91 85 ALA A O 1
ATOM 585 N N . VAL A 1 86 ? 28.898 12.329 -12.451 1.00 58.97 86 VAL A N 1
ATOM 586 C CA . VAL A 1 86 ? 28.420 13.217 -13.528 1.00 58.97 86 VAL A CA 1
ATOM 587 C C . VAL A 1 86 ? 27.688 14.443 -12.966 1.00 58.97 8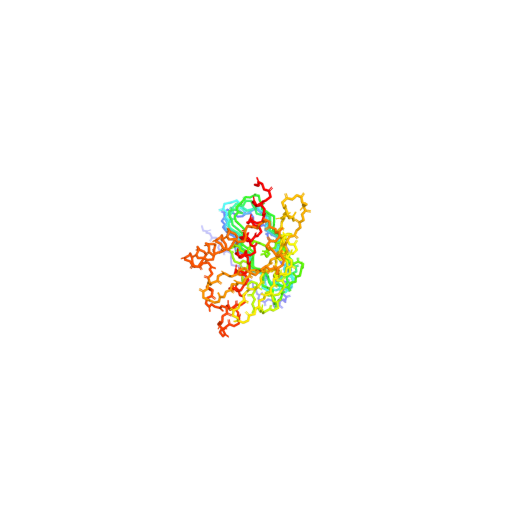6 VAL A C 1
ATOM 589 O O . VAL A 1 86 ? 26.613 14.291 -12.401 1.00 58.97 86 VAL A O 1
ATOM 592 N N . PRO A 1 87 ? 28.195 15.676 -13.122 1.00 54.66 87 PRO A N 1
ATOM 593 C CA . PRO A 1 87 ? 27.372 16.875 -12.974 1.00 54.66 87 PRO A CA 1
ATOM 594 C C . PRO A 1 87 ? 26.327 16.985 -14.107 1.00 54.66 87 PRO A C 1
ATOM 596 O O . PRO A 1 87 ? 26.546 17.694 -15.084 1.00 54.66 87 PRO A O 1
ATOM 599 N N . GLY A 1 88 ? 25.200 16.267 -14.000 1.00 62.16 88 GLY A N 1
ATOM 600 C CA . GLY A 1 88 ? 24.119 16.281 -14.997 1.00 62.16 88 GLY A CA 1
ATOM 601 C C . GLY A 1 88 ? 23.047 15.194 -14.822 1.00 62.16 88 GLY A C 1
ATOM 602 O O . GLY A 1 88 ? 22.984 14.504 -13.799 1.00 62.16 88 GLY A O 1
ATOM 603 N N . SER A 1 89 ? 22.162 15.056 -15.816 1.00 60.47 89 SER A N 1
ATOM 604 C CA . SER A 1 89 ? 21.141 14.001 -15.851 1.00 60.47 89 SER A CA 1
ATOM 605 C C . SER A 1 89 ? 21.716 12.693 -16.397 1.00 60.47 89 SER A C 1
ATOM 607 O O . SER A 1 89 ? 22.457 12.683 -17.377 1.00 60.47 89 SER A O 1
ATOM 609 N N . VAL A 1 90 ? 21.358 11.573 -15.769 1.00 66.44 90 VAL A N 1
ATOM 610 C CA . VAL A 1 90 ? 21.732 10.230 -16.238 1.00 66.44 90 VAL A CA 1
ATOM 611 C C . VAL A 1 90 ? 20.468 9.492 -16.666 1.00 66.44 90 VAL A C 1
ATOM 613 O O . VAL A 1 90 ? 19.551 9.328 -15.858 1.00 66.44 90 VAL A O 1
ATOM 616 N N . ARG A 1 91 ? 20.426 9.050 -17.925 1.00 68.00 91 ARG A N 1
ATOM 617 C CA . ARG A 1 91 ? 19.422 8.135 -18.471 1.00 68.00 91 ARG A CA 1
ATOM 618 C C . ARG A 1 91 ? 20.107 6.837 -18.881 1.00 68.00 91 ARG A C 1
ATOM 620 O O . ARG A 1 91 ? 21.030 6.853 -19.688 1.00 68.00 91 ARG A O 1
ATOM 627 N N . ILE A 1 92 ? 19.652 5.718 -18.332 1.00 68.75 92 ILE A N 1
ATOM 628 C CA . ILE A 1 92 ? 20.143 4.390 -18.709 1.00 68.75 92 ILE A CA 1
ATOM 629 C C . ILE A 1 92 ? 18.942 3.530 -19.077 1.00 68.75 92 ILE A C 1
ATOM 631 O O . ILE A 1 92 ? 18.040 3.339 -18.262 1.00 68.75 92 ILE A O 1
ATOM 635 N N . ASP A 1 93 ? 18.960 3.029 -20.303 1.00 67.25 93 ASP A N 1
ATOM 636 C CA . ASP A 1 93 ? 18.061 2.016 -20.833 1.00 67.25 93 ASP A CA 1
ATOM 637 C C . ASP A 1 93 ? 18.910 0.768 -21.085 1.00 67.25 93 ASP A C 1
ATOM 639 O O . ASP A 1 93 ? 19.704 0.722 -22.027 1.00 67.25 93 ASP A O 1
ATOM 643 N N . ALA A 1 94 ? 18.871 -0.185 -20.155 1.00 64.88 94 ALA A N 1
ATOM 644 C CA . ALA A 1 94 ? 19.722 -1.365 -20.209 1.00 64.88 94 ALA A CA 1
ATOM 645 C C . ALA A 1 94 ? 18.915 -2.620 -19.899 1.00 64.88 94 ALA A C 1
ATOM 647 O O . ALA A 1 94 ? 18.275 -2.714 -18.858 1.00 64.88 94 ALA A O 1
ATOM 648 N N . ASN A 1 95 ? 19.013 -3.629 -20.759 1.00 58.34 95 ASN A N 1
ATOM 649 C CA . ASN A 1 95 ? 18.391 -4.929 -20.528 1.00 58.34 95 ASN A CA 1
ATOM 650 C C . ASN A 1 95 ? 19.404 -5.875 -19.863 1.00 58.34 95 ASN A C 1
ATOM 652 O O . ASN A 1 95 ? 19.833 -6.800 -20.514 1.00 58.34 95 ASN A O 1
ATOM 656 N N . GLY A 1 96 ? 19.885 -5.666 -18.630 1.00 55.69 96 GLY A N 1
ATOM 657 C CA . GLY A 1 96 ? 21.108 -6.365 -18.166 1.00 55.69 96 GLY A CA 1
ATOM 658 C C . GLY A 1 96 ? 21.195 -6.773 -16.694 1.00 55.69 96 GLY A C 1
ATOM 659 O O . GLY A 1 96 ? 20.331 -6.441 -15.892 1.00 55.69 96 GLY A O 1
ATOM 660 N N . ARG A 1 97 ? 22.273 -7.498 -16.333 1.00 53.91 97 ARG A N 1
ATOM 661 C CA . ARG A 1 97 ? 22.517 -8.146 -15.016 1.00 53.91 97 ARG A CA 1
ATOM 662 C C . ARG A 1 97 ? 22.731 -7.181 -13.844 1.00 53.91 97 ARG A C 1
ATOM 664 O O . ARG A 1 97 ? 22.664 -7.620 -12.698 1.00 53.91 97 ARG A O 1
ATOM 671 N N . GLY A 1 98 ? 22.967 -5.900 -14.108 1.00 56.28 98 GLY A N 1
ATOM 672 C CA . GLY A 1 98 ? 23.058 -4.881 -13.070 1.00 56.28 98 GLY A CA 1
ATOM 673 C C . GLY A 1 98 ? 23.409 -3.508 -13.630 1.00 56.28 98 GLY A C 1
ATOM 674 O O . GLY A 1 98 ? 24.176 -3.386 -14.584 1.00 56.28 98 GLY A O 1
ATOM 675 N N . VAL A 1 99 ? 22.849 -2.471 -13.014 1.00 60.06 99 VAL A N 1
ATOM 676 C CA . VAL A 1 99 ? 23.205 -1.076 -13.281 1.00 60.06 99 VAL A CA 1
ATOM 677 C C . VAL A 1 99 ? 23.672 -0.442 -11.978 1.00 60.06 99 VAL A C 1
ATOM 679 O O . VAL A 1 99 ? 22.965 -0.485 -10.967 1.00 60.06 99 VAL A O 1
ATOM 682 N N . THR A 1 100 ? 24.873 0.134 -12.013 1.00 57.88 100 THR A N 1
ATOM 683 C CA . THR A 1 100 ? 25.446 0.913 -10.915 1.00 57.88 100 THR A CA 1
ATOM 684 C C . THR A 1 100 ? 25.569 2.365 -11.350 1.00 57.88 100 THR A C 1
ATOM 686 O O . THR A 1 100 ? 26.287 2.688 -12.295 1.00 57.88 100 THR A O 1
ATOM 689 N N . VAL A 1 101 ? 24.874 3.256 -10.645 1.00 61.00 101 VAL A N 1
ATOM 690 C CA . VAL A 1 101 ? 24.986 4.703 -10.866 1.00 61.00 101 VAL A CA 1
ATOM 691 C C . VAL A 1 101 ? 25.459 5.363 -9.582 1.00 61.00 101 VAL A C 1
ATOM 693 O O . VAL A 1 101 ? 24.793 5.281 -8.548 1.00 61.00 101 VAL A O 1
ATOM 696 N N . GLN A 1 102 ? 26.598 6.040 -9.669 1.00 56.16 102 GLN A N 1
ATOM 697 C CA . GLN A 1 102 ? 27.122 6.939 -8.650 1.00 56.16 102 GLN A CA 1
ATOM 698 C C . GLN A 1 102 ? 27.048 8.360 -9.213 1.00 56.16 102 GLN A C 1
ATOM 700 O O . GLN A 1 102 ? 27.973 8.837 -9.868 1.00 56.16 102 GLN A O 1
ATOM 705 N N . ASN A 1 103 ? 25.900 9.016 -9.019 1.00 59.38 103 ASN A N 1
ATOM 706 C CA . ASN A 1 103 ? 25.652 10.364 -9.532 1.00 59.38 103 ASN A CA 1
ATOM 707 C C . ASN A 1 103 ? 25.755 11.405 -8.400 1.00 59.38 103 ASN A C 1
ATOM 709 O O . ASN A 1 103 ? 25.201 11.207 -7.318 1.00 59.38 103 ASN A O 1
ATOM 713 N N . GLN A 1 104 ? 26.434 12.522 -8.672 1.00 51.41 104 GLN A N 1
ATOM 714 C CA . GLN A 1 104 ? 26.534 13.680 -7.775 1.00 51.41 104 GLN A CA 1
ATOM 715 C C . GLN A 1 104 ? 25.536 14.807 -8.124 1.00 51.41 104 GLN A C 1
ATOM 717 O O . GLN A 1 104 ? 25.607 15.877 -7.533 1.00 51.41 104 GLN A O 1
ATOM 722 N N . ALA A 1 105 ? 24.609 14.601 -9.071 1.00 51.81 105 ALA A N 1
ATOM 723 C CA . ALA A 1 105 ? 23.716 15.649 -9.580 1.00 51.81 105 ALA A CA 1
ATOM 724 C C . ALA A 1 105 ? 22.221 15.278 -9.651 1.00 51.81 105 ALA A C 1
ATOM 726 O O . ALA A 1 105 ? 21.799 14.160 -9.369 1.00 51.81 105 ALA A O 1
ATOM 727 N N . SER A 1 106 ? 21.405 16.263 -10.041 1.00 45.66 106 SER A N 1
ATOM 728 C CA . SER A 1 106 ? 19.991 16.465 -9.694 1.00 45.66 106 SER A CA 1
ATOM 729 C C . SER A 1 106 ? 18.972 15.404 -10.140 1.00 45.66 106 SER A C 1
ATOM 731 O O . SER A 1 106 ? 17.880 15.386 -9.578 1.00 45.66 106 SER A O 1
ATOM 733 N N . GLY A 1 107 ? 19.297 14.460 -11.034 1.00 51.81 107 GLY A N 1
ATOM 734 C CA . GLY A 1 107 ? 18.338 13.432 -11.471 1.00 51.81 107 GLY A CA 1
ATOM 735 C C . GLY A 1 107 ? 18.962 12.189 -12.112 1.00 51.81 107 GLY A C 1
ATOM 736 O O . GLY A 1 107 ? 19.847 12.286 -12.961 1.00 51.81 107 GLY A O 1
ATOM 737 N N . VAL A 1 108 ? 18.471 11.014 -11.712 1.00 53.94 108 VAL A N 1
ATOM 738 C CA . VAL A 1 108 ? 18.826 9.703 -12.276 1.00 53.94 108 VAL A CA 1
ATOM 739 C C . VAL A 1 108 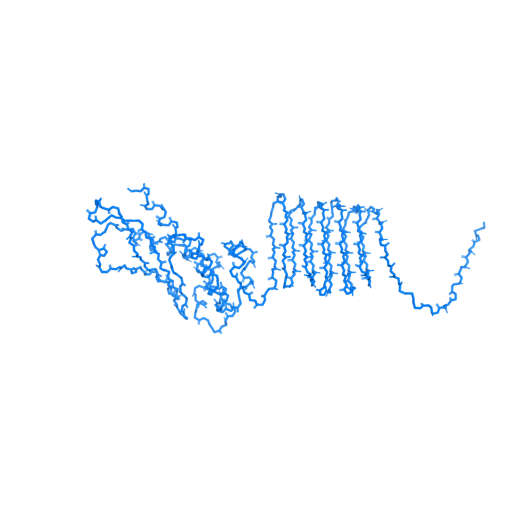? 17.535 9.014 -12.714 1.00 53.94 108 VAL A C 1
ATOM 741 O O . VAL A 1 108 ? 16.619 8.887 -11.902 1.00 53.94 108 VAL A O 1
ATOM 744 N N . ASN A 1 109 ? 17.470 8.587 -13.978 1.00 51.00 109 ASN A N 1
ATOM 745 C CA . ASN A 1 109 ? 16.402 7.749 -14.519 1.00 51.00 109 ASN A CA 1
ATOM 746 C C . ASN A 1 109 ? 17.019 6.452 -15.060 1.00 51.00 109 ASN A C 1
ATOM 748 O O . ASN A 1 109 ? 17.741 6.474 -16.061 1.00 51.00 109 ASN A O 1
ATOM 752 N N . VAL A 1 110 ? 16.756 5.337 -14.380 1.00 55.94 110 VAL A N 1
ATOM 753 C CA . VAL A 1 110 ? 17.231 4.008 -14.785 1.00 55.94 110 VAL A CA 1
ATOM 754 C C . VAL A 1 110 ? 16.030 3.127 -15.103 1.00 55.94 110 VAL A C 1
ATOM 756 O O . VAL A 1 110 ? 15.156 2.953 -14.252 1.00 55.94 110 VAL A O 1
ATOM 759 N N . VAL A 1 111 ? 16.019 2.549 -16.305 1.00 54.66 111 VAL A N 1
ATOM 760 C CA . VAL A 1 111 ? 15.050 1.539 -16.738 1.00 54.66 111 VAL A CA 1
ATOM 761 C C . VAL A 1 111 ? 15.807 0.229 -16.946 1.00 54.66 111 VAL A C 1
ATOM 763 O O . VAL A 1 111 ? 16.623 0.124 -17.860 1.00 54.66 111 VAL A O 1
ATOM 766 N N . VAL A 1 112 ? 15.566 -0.754 -16.070 1.00 55.09 112 VAL A N 1
ATOM 767 C CA . VAL A 1 112 ? 16.137 -2.110 -16.189 1.00 55.09 112 VAL A CA 1
ATOM 768 C C . VAL A 1 112 ? 15.041 -3.142 -15.936 1.00 55.09 112 VAL A C 1
ATOM 770 O O . VAL A 1 112 ? 14.451 -3.145 -14.849 1.00 55.09 112 VAL A O 1
ATOM 773 N N . PRO A 1 113 ? 14.748 -4.033 -16.894 1.00 48.06 113 PRO A N 1
ATOM 774 C CA . PRO A 1 113 ? 13.907 -5.187 -16.637 1.00 48.06 113 PRO A CA 1
ATOM 775 C C . PRO A 1 113 ? 14.673 -6.295 -15.894 1.00 48.06 113 PRO A C 1
ATOM 777 O O . PRO A 1 113 ? 15.753 -6.714 -16.306 1.00 48.06 113 PRO A O 1
ATOM 780 N N . GLY A 1 114 ? 14.080 -6.809 -14.811 1.00 40.91 114 GLY A N 1
ATOM 781 C CA . GLY A 1 114 ? 14.429 -8.117 -14.237 1.00 40.91 114 GLY A CA 1
ATOM 782 C C . GLY A 1 114 ? 15.672 -8.245 -13.340 1.00 40.91 114 GLY A C 1
ATOM 783 O O . GLY A 1 114 ? 16.011 -9.378 -13.000 1.00 40.91 114 GLY A O 1
ATOM 784 N N . THR A 1 115 ? 16.355 -7.171 -12.918 1.00 46.41 115 THR A N 1
ATOM 785 C CA . THR A 1 115 ? 17.593 -7.290 -12.106 1.00 46.41 115 THR A CA 1
ATOM 786 C C . THR A 1 115 ? 17.741 -6.232 -11.004 1.00 46.41 115 THR A C 1
ATOM 788 O O . THR A 1 115 ? 16.920 -5.325 -10.857 1.00 46.41 115 THR A O 1
ATOM 791 N N . SER A 1 116 ? 18.763 -6.408 -10.157 1.00 44.47 116 SER A N 1
ATOM 792 C CA . SER A 1 116 ? 19.091 -5.543 -9.019 1.00 44.47 116 SER A CA 1
ATOM 793 C C . SER A 1 116 ? 19.676 -4.206 -9.486 1.00 44.47 116 SER A C 1
ATOM 795 O O . SER A 1 116 ? 20.671 -4.179 -10.212 1.00 44.47 116 SER A O 1
ATOM 797 N N . ILE A 1 117 ? 19.107 -3.096 -9.017 1.00 52.72 117 ILE A N 1
ATOM 798 C CA . ILE A 1 117 ? 19.585 -1.738 -9.301 1.00 52.72 117 ILE A CA 1
ATOM 799 C C . ILE A 1 117 ? 20.258 -1.183 -8.039 1.00 52.72 117 ILE A C 1
ATOM 801 O O . ILE A 1 117 ? 19.615 -1.072 -6.999 1.00 52.72 117 ILE A O 1
ATOM 805 N N . ASN A 1 118 ? 21.543 -0.821 -8.127 1.00 46.09 118 ASN A N 1
ATOM 806 C CA . ASN A 1 118 ? 22.279 -0.168 -7.040 1.00 46.09 118 ASN A CA 1
ATOM 807 C C . ASN A 1 118 ? 22.556 1.291 -7.419 1.00 46.09 118 ASN A C 1
ATOM 809 O O . ASN A 1 118 ? 23.496 1.587 -8.158 1.00 46.09 118 ASN A O 1
ATOM 813 N N . VAL A 1 119 ? 21.746 2.217 -6.902 1.00 52.75 119 VAL A N 1
ATOM 814 C CA . VAL A 1 119 ? 21.948 3.661 -7.098 1.00 52.75 119 VAL A CA 1
ATOM 815 C C . VAL A 1 119 ? 22.361 4.284 -5.771 1.00 52.75 119 VAL A C 1
ATOM 817 O O . VAL A 1 119 ? 21.641 4.184 -4.781 1.00 52.75 119 VAL A O 1
ATOM 820 N N . ARG A 1 120 ? 23.530 4.931 -5.743 1.00 43.44 120 ARG A N 1
ATOM 821 C CA . ARG A 1 120 ? 23.997 5.740 -4.609 1.00 43.44 120 ARG A CA 1
ATOM 822 C C . ARG A 1 120 ? 24.081 7.193 -5.063 1.00 43.44 120 ARG A C 1
ATOM 824 O O . ARG A 1 120 ? 24.724 7.485 -6.070 1.00 43.44 120 ARG A O 1
ATOM 831 N N . LYS A 1 121 ? 23.421 8.092 -4.333 1.00 50.97 121 LYS A N 1
ATOM 832 C CA . LYS A 1 121 ? 23.379 9.528 -4.631 1.00 50.97 121 LYS A CA 1
ATOM 833 C C . LYS A 1 121 ? 23.802 10.339 -3.410 1.00 50.97 121 LYS A C 1
ATOM 835 O O . LYS A 1 121 ? 23.517 9.917 -2.293 1.00 50.97 121 LYS A O 1
ATOM 840 N N . ALA A 1 122 ? 24.456 11.477 -3.646 1.00 40.56 122 ALA A N 1
ATOM 841 C CA . ALA A 1 122 ? 24.732 12.472 -2.613 1.00 40.56 122 ALA A CA 1
ATOM 842 C C . ALA A 1 122 ? 23.492 13.353 -2.345 1.00 40.56 122 ALA A C 1
ATOM 844 O O . ALA A 1 122 ? 23.023 13.343 -1.217 1.00 40.56 122 ALA A O 1
ATOM 845 N N . ASP A 1 123 ? 22.877 13.977 -3.374 1.00 34.41 123 ASP A N 1
ATOM 846 C CA . ASP A 1 123 ? 21.758 14.935 -3.201 1.00 34.41 123 ASP A CA 1
ATOM 847 C C . ASP A 1 123 ? 20.671 14.880 -4.324 1.00 34.41 123 ASP A C 1
ATOM 849 O O . ASP A 1 123 ? 20.988 14.802 -5.513 1.00 34.41 123 ASP A O 1
ATOM 853 N N . GLY A 1 124 ? 19.365 14.963 -3.988 1.00 42.28 12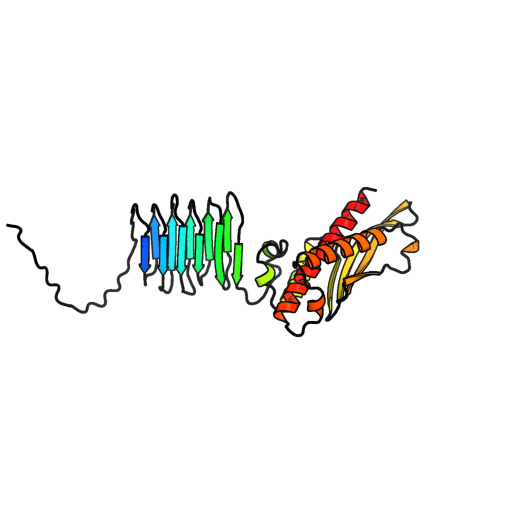4 GLY A N 1
ATOM 854 C CA . GLY A 1 124 ? 18.198 15.140 -4.903 1.00 42.28 124 GLY A CA 1
ATOM 855 C C . GLY A 1 124 ? 17.330 13.889 -5.206 1.00 42.28 124 GLY A C 1
ATOM 856 O O . GLY A 1 124 ? 17.634 12.798 -4.741 1.00 42.28 124 GLY A O 1
ATOM 857 N N . ASN A 1 125 ? 16.279 14.018 -6.039 1.00 39.22 125 ASN A N 1
ATOM 858 C CA . ASN A 1 125 ? 15.293 12.944 -6.311 1.00 39.22 125 ASN A CA 1
ATOM 859 C C . ASN A 1 125 ? 15.879 11.748 -7.100 1.00 39.22 125 ASN A C 1
ATOM 861 O O . ASN A 1 125 ? 16.727 11.930 -7.983 1.00 39.22 125 ASN A O 1
ATOM 865 N N . LEU A 1 126 ? 15.400 10.537 -6.788 1.00 44.28 126 LEU A N 1
ATOM 866 C CA . LEU A 1 126 ? 15.726 9.260 -7.433 1.00 44.28 126 LEU A CA 1
ATOM 867 C C . LEU A 1 126 ? 14.450 8.691 -8.070 1.00 44.28 126 LEU A C 1
ATOM 869 O O . LEU A 1 126 ? 13.466 8.501 -7.364 1.00 44.28 126 LEU A O 1
ATOM 873 N N . ASN A 1 127 ? 14.467 8.413 -9.377 1.00 42.38 127 ASN A N 1
ATOM 874 C CA . ASN A 1 127 ? 13.371 7.724 -10.058 1.00 42.38 127 ASN A CA 1
ATOM 875 C C . ASN A 1 127 ? 13.901 6.398 -10.624 1.00 42.38 127 ASN A C 1
ATOM 877 O O . ASN A 1 127 ? 14.646 6.384 -11.607 1.00 42.38 127 ASN A O 1
ATOM 881 N N . VAL A 1 128 ? 13.588 5.294 -9.945 1.00 48.44 128 VAL A N 1
ATOM 882 C CA . VAL A 1 128 ? 13.972 3.941 -10.366 1.00 48.44 128 VAL A CA 1
ATOM 883 C C . VAL A 1 128 ? 12.727 3.239 -10.873 1.00 48.44 128 VAL A C 1
ATOM 885 O O . VAL A 1 128 ? 11.837 2.913 -10.091 1.00 48.44 128 VAL A O 1
ATOM 888 N N . LEU A 1 129 ? 12.688 2.966 -12.176 1.00 44.66 129 LEU A N 1
ATOM 889 C CA . LEU A 1 129 ? 11.638 2.160 -12.777 1.00 44.66 129 LEU A CA 1
ATOM 890 C C . LEU A 1 129 ? 12.142 0.720 -12.914 1.00 44.66 129 LEU A C 1
ATOM 892 O O . LEU A 1 129 ? 12.840 0.375 -13.868 1.00 44.66 129 LEU A O 1
ATOM 896 N N . VAL A 1 130 ? 11.811 -0.125 -11.938 1.00 49.94 130 VAL A N 1
ATOM 897 C CA . VAL A 1 130 ? 12.135 -1.557 -11.990 1.00 49.94 130 VAL A CA 1
ATOM 898 C C . VAL A 1 130 ? 11.064 -2.270 -12.813 1.00 49.94 130 VAL A C 1
ATOM 900 O O . VAL A 1 130 ? 9.995 -2.542 -12.304 1.00 49.94 130 VAL A O 1
ATOM 903 N N . ASN A 1 131 ? 11.291 -2.625 -14.074 1.00 43.69 131 ASN A N 1
ATOM 904 C CA . ASN A 1 131 ? 10.269 -3.398 -14.790 1.00 43.69 131 ASN A CA 1
ATOM 905 C C . ASN A 1 131 ? 10.323 -4.873 -14.328 1.00 43.69 131 ASN A C 1
ATOM 907 O O . ASN A 1 131 ? 11.171 -5.648 -14.779 1.00 43.69 131 ASN A O 1
ATOM 911 N N . LYS A 1 132 ? 9.489 -5.240 -13.347 1.00 49.97 132 LYS A N 1
ATOM 912 C CA . LYS A 1 132 ? 9.343 -6.606 -12.819 1.00 49.97 132 LYS A CA 1
ATOM 913 C C . LYS A 1 132 ? 7.962 -7.146 -13.174 1.00 49.97 132 LYS A C 1
ATOM 915 O O . LYS A 1 132 ? 6.969 -6.450 -13.016 1.00 49.97 132 LYS A O 1
ATOM 920 N N . ASN A 1 133 ? 7.919 -8.413 -13.587 1.00 47.97 133 ASN A N 1
ATOM 921 C CA . ASN A 1 133 ? 6.667 -9.119 -13.877 1.00 47.97 133 ASN A CA 1
ATOM 922 C C . ASN A 1 133 ? 5.892 -9.526 -12.607 1.00 47.97 133 ASN A C 1
ATOM 924 O O . ASN A 1 133 ? 4.749 -9.950 -12.726 1.00 47.97 133 ASN A O 1
ATOM 928 N N . SER A 1 134 ? 6.515 -9.460 -11.423 1.00 51.16 134 SER A N 1
ATOM 929 C CA . SER A 1 134 ? 5.896 -9.803 -10.134 1.00 51.16 134 SER A CA 1
ATOM 930 C C . SER A 1 134 ? 6.703 -9.247 -8.957 1.00 51.16 134 SER A C 1
ATOM 932 O O . SER A 1 134 ? 7.941 -9.274 -8.998 1.00 51.16 134 SER A O 1
ATOM 934 N N . LEU A 1 135 ? 6.024 -8.816 -7.895 1.00 63.22 135 LEU A N 1
ATOM 935 C CA . LEU A 1 135 ? 6.636 -8.358 -6.645 1.00 63.22 135 LEU A CA 1
ATOM 936 C C . LEU A 1 135 ? 6.956 -9.496 -5.662 1.00 63.22 135 LEU A C 1
ATOM 938 O O . LEU A 1 135 ? 6.336 -10.558 -5.671 1.00 63.22 135 LEU A O 1
ATOM 942 N N . SER A 1 136 ? 7.939 -9.265 -4.783 1.00 62.19 136 SER A N 1
ATOM 943 C CA . SER A 1 136 ? 8.291 -10.178 -3.689 1.00 62.19 136 SER A CA 1
ATOM 944 C C . SER A 1 136 ? 8.636 -9.435 -2.394 1.00 62.19 136 SER A C 1
ATOM 946 O O . SER A 1 136 ? 8.996 -8.261 -2.408 1.00 62.19 136 SER A O 1
ATOM 948 N N . GLU A 1 137 ? 8.645 -10.146 -1.263 1.00 57.50 137 GLU A N 1
ATOM 949 C CA . GLU A 1 137 ? 9.080 -9.613 0.043 1.00 57.50 137 GLU A CA 1
ATOM 950 C C . GLU A 1 137 ? 10.529 -9.087 0.050 1.00 57.50 137 GLU A C 1
ATOM 952 O O . GLU A 1 137 ? 10.944 -8.389 0.967 1.00 57.50 137 GLU A O 1
ATOM 957 N N . LYS A 1 138 ? 11.338 -9.382 -0.971 1.00 58.72 138 LYS A N 1
ATOM 958 C CA . LYS A 1 138 ? 12.703 -8.844 -1.086 1.00 58.72 138 LYS A CA 1
ATOM 959 C C . LYS A 1 138 ? 12.721 -7.388 -1.574 1.00 58.72 138 LYS A C 1
ATOM 961 O O . LYS A 1 138 ? 13.773 -6.757 -1.546 1.00 58.72 138 LYS A O 1
ATOM 966 N N . ASP A 1 139 ? 11.569 -6.852 -1.982 1.00 59.00 139 ASP A N 1
ATOM 967 C CA . ASP A 1 139 ? 11.407 -5.526 -2.591 1.00 59.00 139 ASP A CA 1
ATOM 968 C C . ASP A 1 139 ? 10.925 -4.442 -1.597 1.00 59.00 139 ASP A C 1
ATOM 970 O O . ASP A 1 139 ? 10.623 -3.316 -2.001 1.00 59.00 139 ASP A O 1
ATOM 974 N N . LYS A 1 140 ? 10.902 -4.758 -0.289 1.00 56.53 140 LYS A N 1
ATOM 975 C CA . LYS A 1 140 ? 10.395 -3.920 0.823 1.00 56.53 140 LYS A CA 1
ATOM 976 C C . LYS A 1 140 ? 10.807 -2.444 0.738 1.00 56.53 140 LYS A C 1
ATOM 978 O O . LYS A 1 140 ? 9.950 -1.565 0.742 1.00 56.53 140 LYS A O 1
ATOM 983 N N . GLY A 1 141 ? 12.100 -2.157 0.570 1.00 52.44 141 GLY A N 1
ATOM 984 C CA . GLY A 1 141 ? 12.624 -0.784 0.626 1.00 52.44 141 GLY A CA 1
ATOM 985 C C . GLY A 1 141 ? 12.131 0.169 -0.475 1.00 52.44 141 GLY A C 1
ATOM 986 O O . GLY A 1 141 ? 12.114 1.377 -0.260 1.00 52.44 141 GLY A O 1
ATOM 987 N N . VAL A 1 142 ? 11.714 -0.344 -1.640 1.00 53.34 142 VAL A N 1
ATOM 988 C CA . VAL A 1 142 ? 11.228 0.480 -2.770 1.00 53.34 142 VAL A CA 1
ATOM 989 C C . VAL A 1 142 ? 9.724 0.753 -2.661 1.00 53.34 142 VAL A C 1
ATOM 991 O O . VAL A 1 142 ? 9.242 1.792 -3.108 1.00 53.34 142 VAL A O 1
ATOM 994 N N . LEU A 1 143 ? 8.978 -0.166 -2.047 1.00 54.06 143 LEU A N 1
ATOM 995 C CA . LEU A 1 143 ? 7.516 -0.151 -2.028 1.00 54.06 143 LEU A CA 1
ATOM 996 C C . LEU A 1 143 ? 6.937 0.713 -0.899 1.00 54.06 143 LEU A C 1
ATOM 998 O O . LEU A 1 143 ? 5.890 1.329 -1.072 1.00 54.06 143 LEU A O 1
ATOM 1002 N N . VAL A 1 144 ? 7.622 0.818 0.243 1.00 53.47 144 VAL A N 1
ATOM 1003 C CA . VAL A 1 144 ? 7.120 1.542 1.432 1.00 53.47 144 VAL A CA 1
ATOM 1004 C C . VAL A 1 144 ? 6.919 3.041 1.175 1.00 53.47 144 VAL A C 1
ATOM 1006 O O . VAL A 1 144 ? 6.059 3.669 1.794 1.00 53.47 144 VAL A O 1
ATOM 1009 N N . ASN A 1 145 ? 7.650 3.609 0.215 1.00 51.59 145 ASN A N 1
ATOM 1010 C CA . ASN A 1 145 ? 7.484 4.987 -0.223 1.00 51.59 145 ASN A CA 1
ATOM 1011 C C . ASN A 1 145 ? 6.879 5.014 -1.635 1.00 51.59 145 ASN A C 1
ATOM 1013 O O . ASN A 1 145 ? 7.586 5.194 -2.626 1.00 51.59 145 ASN A O 1
ATOM 1017 N N . LEU A 1 146 ? 5.558 4.807 -1.729 1.00 56.00 146 LEU A N 1
ATOM 1018 C CA . LEU A 1 146 ? 4.779 5.014 -2.959 1.00 56.00 146 LEU A CA 1
ATOM 1019 C C . LEU A 1 146 ? 4.690 6.517 -3.295 1.00 56.00 146 LEU A C 1
ATOM 1021 O O . LEU A 1 146 ? 3.616 7.109 -3.281 1.00 56.00 146 LEU A O 1
ATOM 1025 N N . GLN A 1 147 ? 5.826 7.160 -3.554 1.00 49.94 147 GLN A N 1
ATOM 1026 C CA . GLN A 1 147 ? 5.891 8.502 -4.121 1.00 49.94 147 GLN A CA 1
ATOM 1027 C C . GLN A 1 147 ? 6.578 8.431 -5.487 1.00 49.94 147 GLN A C 1
ATOM 1029 O O . GLN A 1 147 ? 7.602 7.773 -5.640 1.00 49.94 147 GLN A O 1
ATOM 1034 N N . ASN A 1 148 ? 6.026 9.143 -6.474 1.00 46.22 148 ASN A N 1
ATOM 1035 C CA . ASN A 1 148 ? 6.654 9.410 -7.774 1.00 46.22 148 ASN A CA 1
ATOM 1036 C C . ASN A 1 148 ? 7.101 8.168 -8.584 1.00 46.22 148 ASN A C 1
ATOM 1038 O O . ASN A 1 148 ? 8.229 8.136 -9.072 1.00 46.22 148 ASN A O 1
ATOM 1042 N N . GLY A 1 149 ? 6.219 7.180 -8.799 1.00 48.84 149 GLY A N 1
ATOM 1043 C CA . GLY A 1 149 ? 6.415 6.156 -9.846 1.00 48.84 149 GLY A CA 1
ATOM 1044 C C . GLY A 1 149 ? 6.638 4.710 -9.385 1.00 48.84 149 GLY A C 1
ATOM 1045 O O . GLY A 1 149 ? 6.547 3.809 -10.216 1.00 48.84 149 GLY A O 1
ATOM 1046 N N . SER A 1 150 ? 6.817 4.446 -8.084 1.00 51.12 150 SER A N 1
ATOM 1047 C CA . SER A 1 150 ? 6.878 3.071 -7.533 1.00 51.12 150 SER A CA 1
ATOM 1048 C C . SER A 1 150 ? 5.578 2.271 -7.739 1.00 51.12 150 SER A C 1
ATOM 1050 O O . SER A 1 150 ? 5.564 1.048 -7.653 1.00 51.12 150 SER A O 1
ATOM 1052 N N . GLU A 1 151 ? 4.484 2.963 -8.059 1.00 54.88 151 GLU A N 1
ATOM 1053 C CA . GLU A 1 151 ? 3.152 2.408 -8.336 1.00 54.88 151 GLU A CA 1
ATOM 1054 C C . GLU A 1 151 ? 3.108 1.625 -9.655 1.00 54.88 151 GLU A C 1
ATOM 1056 O O . GLU A 1 151 ? 2.227 0.795 -9.854 1.00 54.88 151 GLU A O 1
ATOM 1061 N N . ILE A 1 152 ? 4.071 1.855 -10.556 1.00 53.78 152 ILE A N 1
ATOM 1062 C CA . ILE A 1 152 ? 4.150 1.176 -11.858 1.00 53.78 152 ILE A CA 1
ATOM 1063 C C . ILE A 1 152 ? 4.462 -0.326 -11.688 1.00 53.78 152 ILE A C 1
ATOM 1065 O O . ILE A 1 152 ? 4.234 -1.120 -12.601 1.00 53.78 152 ILE A O 1
ATOM 1069 N N . LEU A 1 153 ? 4.933 -0.728 -10.503 1.00 65.00 153 LEU A N 1
ATOM 1070 C CA . LEU A 1 153 ? 5.278 -2.110 -10.169 1.00 65.00 153 LEU A CA 1
ATOM 1071 C C . LEU A 1 153 ? 4.079 -2.978 -9.786 1.00 65.00 153 LEU A C 1
ATOM 1073 O O . LEU A 1 153 ? 4.198 -4.197 -9.794 1.00 65.00 153 LEU A O 1
ATOM 1077 N N . ILE A 1 154 ? 2.950 -2.365 -9.433 1.00 77.19 154 ILE A N 1
ATOM 1078 C CA . ILE A 1 154 ? 1.764 -3.072 -8.953 1.00 77.19 154 ILE A CA 1
ATOM 1079 C C . ILE A 1 154 ? 0.829 -3.224 -10.143 1.00 77.19 154 ILE A C 1
ATOM 1081 O O . ILE A 1 154 ? 0.277 -2.237 -10.626 1.00 77.19 154 ILE A O 1
ATOM 1085 N N . ASN A 1 155 ? 0.710 -4.440 -10.672 1.00 82.06 155 ASN A N 1
ATOM 1086 C CA . ASN A 1 155 ? -0.067 -4.694 -11.890 1.00 82.06 155 ASN A CA 1
ATOM 1087 C C . ASN A 1 155 ? -1.051 -5.858 -11.746 1.00 82.06 155 ASN A C 1
ATOM 1089 O O . ASN A 1 155 ? -1.822 -6.114 -12.672 1.00 82.06 155 ASN A O 1
ATOM 1093 N N . SER A 1 156 ? -1.015 -6.556 -10.614 1.00 83.94 156 SER A N 1
ATOM 1094 C CA . SER A 1 156 ? -1.840 -7.721 -10.324 1.00 83.94 156 SER A CA 1
ATOM 1095 C C . SER A 1 156 ? -2.289 -7.740 -8.865 1.00 83.94 156 SER A C 1
ATOM 1097 O O . SER A 1 156 ? -1.679 -7.099 -8.008 1.00 83.94 156 SER A O 1
ATOM 1099 N N . ASP A 1 157 ? -3.318 -8.527 -8.562 1.00 84.88 157 ASP A N 1
ATOM 1100 C CA . ASP A 1 157 ? -3.798 -8.713 -7.188 1.00 84.88 157 ASP A CA 1
ATOM 1101 C C . ASP A 1 157 ? -2.727 -9.369 -6.302 1.00 84.88 157 ASP A C 1
ATOM 1103 O O . ASP A 1 157 ? -2.574 -9.018 -5.135 1.00 84.88 157 ASP A O 1
ATOM 1107 N N . GLN A 1 158 ? -1.892 -10.243 -6.876 1.00 83.50 158 GLN A N 1
ATOM 1108 C CA . GLN A 1 158 ? -0.756 -10.836 -6.168 1.00 83.50 158 GLN A CA 1
ATOM 1109 C C . GLN A 1 158 ? 0.269 -9.776 -5.734 1.00 83.50 158 GLN A C 1
ATOM 1111 O O . GLN A 1 158 ? 0.872 -9.902 -4.665 1.00 83.50 158 GLN A O 1
ATOM 1116 N N . ASP A 1 159 ? 0.458 -8.722 -6.535 1.00 82.31 159 ASP A N 1
ATOM 1117 C CA . ASP A 1 159 ? 1.330 -7.598 -6.184 1.00 82.31 159 ASP A CA 1
ATOM 1118 C C . ASP A 1 159 ? 0.732 -6.764 -5.042 1.00 82.31 159 ASP A C 1
ATOM 1120 O O . ASP A 1 159 ? 1.470 -6.296 -4.172 1.00 82.31 159 ASP A O 1
ATOM 1124 N N . VAL A 1 160 ? -0.596 -6.607 -5.014 1.00 87.62 160 VAL A N 1
ATOM 1125 C CA . VAL A 1 160 ? -1.319 -5.930 -3.923 1.00 87.62 160 VAL A CA 1
ATOM 1126 C C . VAL A 1 160 ? -1.191 -6.716 -2.624 1.00 87.62 160 VAL A C 1
ATOM 1128 O O . VAL A 1 160 ? -0.880 -6.125 -1.592 1.00 87.62 160 VAL A O 1
ATOM 1131 N N . ASP A 1 161 ? -1.343 -8.038 -2.672 1.00 87.94 161 ASP A N 1
ATOM 1132 C CA . ASP A 1 161 ? -1.170 -8.912 -1.509 1.00 87.94 161 ASP A CA 1
ATOM 1133 C C . ASP A 1 161 ? 0.267 -8.872 -0.976 1.00 87.94 161 ASP A C 1
ATOM 1135 O O . ASP A 1 161 ? 0.499 -8.795 0.235 1.00 87.94 161 ASP A O 1
ATOM 1139 N N . ALA A 1 162 ? 1.259 -8.900 -1.871 1.00 85.25 162 ALA A N 1
ATOM 1140 C CA . ALA A 1 162 ? 2.660 -8.747 -1.493 1.00 85.25 162 ALA A CA 1
ATOM 1141 C C . ALA A 1 162 ? 2.909 -7.375 -0.848 1.00 85.25 162 ALA A C 1
ATOM 1143 O O . ALA A 1 162 ? 3.562 -7.289 0.194 1.00 85.25 162 ALA A O 1
ATOM 1144 N N . TYR A 1 163 ? 2.348 -6.311 -1.425 1.00 85.62 163 TYR A N 1
ATOM 1145 C CA . TYR A 1 163 ? 2.432 -4.964 -0.875 1.00 85.62 163 TYR A CA 1
ATOM 1146 C C . TYR A 1 163 ? 1.790 -4.860 0.516 1.00 85.62 163 TYR A C 1
ATOM 1148 O O . TYR A 1 163 ? 2.394 -4.313 1.437 1.00 85.62 163 TYR A O 1
ATOM 1156 N N . ALA A 1 164 ? 0.599 -5.433 0.696 1.00 90.06 164 ALA A N 1
ATOM 1157 C CA . ALA A 1 164 ? -0.119 -5.469 1.964 1.00 90.06 164 ALA A CA 1
ATOM 1158 C C . ALA A 1 164 ? 0.717 -6.124 3.076 1.00 90.06 164 ALA A C 1
ATOM 1160 O O . ALA A 1 164 ? 0.839 -5.558 4.163 1.00 90.06 164 ALA A O 1
ATOM 1161 N N . LYS A 1 165 ? 1.370 -7.260 2.792 1.00 87.25 165 LYS A N 1
ATOM 1162 C CA . LYS A 1 165 ? 2.275 -7.934 3.742 1.00 87.25 165 LYS A CA 1
ATOM 1163 C C . LYS A 1 165 ? 3.455 -7.057 4.148 1.00 87.25 165 LYS A C 1
ATOM 1165 O O . LYS A 1 165 ? 3.752 -6.948 5.333 1.00 87.25 165 LYS A O 1
ATOM 1170 N N . ILE A 1 166 ? 4.081 -6.390 3.180 1.00 84.19 166 ILE A N 1
ATOM 1171 C CA . ILE A 1 166 ? 5.192 -5.463 3.432 1.00 84.19 166 ILE A CA 1
ATOM 1172 C C . ILE A 1 166 ? 4.742 -4.322 4.353 1.00 84.19 166 ILE A C 1
ATOM 1174 O O . ILE A 1 166 ? 5.433 -3.977 5.307 1.00 84.19 166 ILE A O 1
ATOM 1178 N N . VAL A 1 167 ? 3.560 -3.753 4.104 1.00 86.31 167 VAL A N 1
ATOM 1179 C CA . VAL A 1 167 ? 3.006 -2.675 4.933 1.00 86.31 167 VAL A CA 1
ATOM 1180 C C . VAL A 1 167 ? 2.738 -3.136 6.369 1.00 86.31 167 VAL A C 1
ATOM 1182 O O . VAL A 1 167 ? 2.995 -2.367 7.295 1.00 86.31 167 VAL A O 1
ATOM 1185 N N . VAL A 1 168 ? 2.247 -4.364 6.565 1.00 90.38 168 VAL A N 1
ATOM 1186 C CA . VAL A 1 168 ? 2.019 -4.950 7.900 1.00 90.38 168 VAL A CA 1
ATOM 1187 C C . VAL A 1 168 ? 3.332 -5.096 8.675 1.00 90.38 168 VAL A C 1
ATOM 1189 O O . VAL A 1 168 ? 3.385 -4.766 9.854 1.00 90.38 168 VAL A O 1
ATOM 1192 N N . GLU A 1 169 ? 4.410 -5.536 8.027 1.00 87.00 169 GLU A N 1
ATOM 1193 C CA . GLU A 1 169 ? 5.714 -5.686 8.689 1.00 87.00 169 GLU A CA 1
ATOM 1194 C C . GLU A 1 169 ? 6.354 -4.343 9.073 1.00 87.00 169 GLU A C 1
ATOM 1196 O O . GLU A 1 169 ? 7.022 -4.243 10.101 1.00 87.00 169 GLU A O 1
ATOM 1201 N N . GLU A 1 170 ? 6.150 -3.306 8.260 1.00 82.62 170 GLU A N 1
ATOM 1202 C CA . GLU A 1 170 ? 6.755 -1.979 8.447 1.00 82.62 170 GLU A CA 1
ATOM 1203 C C . GLU A 1 170 ? 5.967 -1.091 9.421 1.00 82.62 170 GLU A C 1
ATOM 1205 O O . GLU A 1 170 ? 6.504 -0.135 9.988 1.00 82.62 170 GLU A O 1
ATOM 1210 N N . ARG A 1 171 ? 4.675 -1.375 9.622 1.00 87.75 171 ARG A N 1
ATOM 1211 C CA . ARG A 1 171 ? 3.782 -0.585 10.481 1.00 87.75 171 ARG A CA 1
ATOM 1212 C C . ARG A 1 171 ? 3.319 -1.443 11.655 1.00 87.75 171 ARG A C 1
ATOM 1214 O O . ARG A 1 171 ? 2.275 -2.075 11.546 1.00 87.75 171 ARG A O 1
ATOM 1221 N N . PRO A 1 172 ? 4.018 -1.423 12.806 1.00 88.75 172 PRO A N 1
ATOM 1222 C CA . PRO A 1 172 ? 3.757 -2.354 13.909 1.00 88.75 172 PRO A CA 1
ATOM 1223 C C . PRO A 1 172 ? 2.360 -2.221 14.534 1.00 88.75 172 PRO A C 1
ATOM 1225 O O . PRO A 1 172 ? 1.897 -3.145 15.195 1.00 88.75 172 PRO A O 1
ATOM 1228 N N . ALA A 1 173 ? 1.671 -1.090 14.339 1.00 91.44 173 ALA A N 1
ATOM 1229 C CA . ALA A 1 173 ? 0.281 -0.938 14.764 1.00 91.44 173 ALA A CA 1
ATOM 1230 C C . ALA A 1 173 ? -0.713 -1.691 13.862 1.00 91.44 173 ALA A C 1
ATOM 1232 O O . ALA A 1 173 ? -1.865 -1.864 14.248 1.00 91.44 173 ALA A O 1
ATOM 1233 N N . ILE A 1 174 ? -0.315 -2.104 12.660 1.00 95.69 174 ILE A N 1
ATOM 1234 C CA . ILE A 1 174 ? -1.157 -2.793 11.682 1.00 95.69 174 ILE A CA 1
ATOM 1235 C C . ILE A 1 174 ? -0.901 -4.293 11.799 1.00 95.69 174 ILE A C 1
ATOM 1237 O O . ILE A 1 174 ? 0.239 -4.739 11.785 1.00 95.69 174 ILE A O 1
ATOM 1241 N N . THR A 1 175 ? -1.964 -5.082 11.923 1.00 96.12 175 THR A N 1
ATOM 1242 C CA . THR A 1 175 ? -1.864 -6.537 12.121 1.00 96.12 175 THR A CA 1
ATOM 1243 C C . THR A 1 175 ? -2.280 -7.329 10.891 1.00 96.12 175 THR A C 1
ATOM 1245 O O . THR A 1 175 ? -1.787 -8.433 10.683 1.00 96.12 175 THR A O 1
ATOM 1248 N N . ASN A 1 176 ? -3.181 -6.778 10.078 1.00 96.75 176 ASN A N 1
ATOM 1249 C CA . ASN A 1 176 ? -3.614 -7.386 8.828 1.00 96.75 176 ASN A CA 1
ATOM 1250 C C . ASN A 1 176 ? -4.122 -6.316 7.859 1.00 96.75 176 ASN A C 1
ATOM 1252 O O . ASN A 1 176 ? -4.695 -5.307 8.280 1.00 96.75 176 ASN A O 1
ATOM 1256 N N . VAL A 1 177 ? -3.959 -6.568 6.566 1.00 96.31 177 VAL A N 1
ATOM 1257 C CA . VAL A 1 177 ? -4.517 -5.758 5.483 1.00 96.31 177 VAL A CA 1
ATOM 1258 C C . VAL A 1 177 ? -5.108 -6.718 4.464 1.00 96.31 177 VAL A C 1
ATOM 1260 O O . VAL A 1 177 ? -4.397 -7.569 3.939 1.00 96.31 177 VAL A O 1
ATOM 1263 N N . GLU A 1 178 ? -6.396 -6.571 4.186 1.00 95.38 178 GLU A N 1
ATOM 1264 C CA . GLU A 1 178 ? -7.121 -7.401 3.231 1.00 95.38 178 GLU A CA 1
ATOM 1265 C C . GLU A 1 178 ? -7.895 -6.514 2.259 1.00 95.38 178 GLU A C 1
ATOM 1267 O O . GLU A 1 178 ? -8.565 -5.553 2.650 1.00 95.38 178 GLU A O 1
ATOM 1272 N N . VAL A 1 179 ? -7.790 -6.831 0.972 1.00 92.25 179 VAL A N 1
ATOM 1273 C CA . VAL A 1 179 ? -8.501 -6.124 -0.088 1.00 92.25 179 VAL A CA 1
ATOM 1274 C C . VAL A 1 179 ? -9.516 -7.067 -0.703 1.00 92.25 179 VAL A C 1
ATOM 1276 O O . VAL A 1 179 ? -9.187 -8.134 -1.202 1.00 92.25 179 VAL A O 1
ATOM 1279 N N . SER A 1 180 ? -10.775 -6.655 -0.671 1.00 89.69 180 SER A N 1
ATOM 1280 C CA . SER A 1 180 ? -11.876 -7.311 -1.366 1.00 89.69 180 SER A CA 1
ATOM 1281 C C . SER A 1 180 ? -12.388 -6.412 -2.490 1.00 89.69 180 SER A C 1
ATOM 1283 O O . SER A 1 180 ? -12.201 -5.195 -2.447 1.00 89.69 180 SER A O 1
ATOM 1285 N N . ASN A 1 181 ? -13.132 -6.990 -3.441 1.00 81.00 181 ASN A N 1
ATOM 1286 C CA . ASN A 1 181 ? -13.617 -6.347 -4.676 1.00 81.00 181 ASN A CA 1
ATOM 1287 C C . ASN A 1 181 ? -14.280 -4.964 -4.533 1.00 81.00 181 ASN A C 1
ATOM 1289 O O . ASN A 1 181 ? -14.454 -4.303 -5.539 1.00 81.00 181 ASN A O 1
ATOM 1293 N N . ASN A 1 182 ? -14.689 -4.527 -3.338 1.00 88.62 182 ASN A N 1
ATOM 1294 C CA . ASN A 1 182 ? -15.272 -3.198 -3.103 1.00 88.62 182 ASN A CA 1
ATOM 1295 C C . ASN A 1 182 ? -14.924 -2.606 -1.727 1.00 88.62 182 ASN A C 1
ATOM 1297 O O . ASN A 1 182 ? -15.579 -1.664 -1.263 1.00 88.62 182 ASN A O 1
ATOM 1301 N N . ARG A 1 183 ? -13.962 -3.198 -1.016 1.00 92.12 183 ARG A N 1
ATOM 1302 C CA . ARG A 1 183 ? -13.693 -2.846 0.376 1.00 92.12 183 ARG A CA 1
ATOM 1303 C C . ARG A 1 183 ? -12.255 -3.154 0.747 1.00 92.12 183 ARG A C 1
ATOM 1305 O O . ARG A 1 183 ? -11.777 -4.256 0.509 1.00 92.12 183 ARG A O 1
ATOM 1312 N N . LEU A 1 184 ? -11.619 -2.188 1.392 1.00 95.25 184 LEU A N 1
ATOM 1313 C CA . LEU A 1 184 ? -10.354 -2.364 2.085 1.00 95.25 184 LEU A CA 1
ATOM 1314 C C . LEU A 1 184 ? -10.635 -2.592 3.574 1.00 95.25 184 LEU A C 1
ATOM 1316 O O . LEU A 1 184 ? -11.377 -1.826 4.197 1.00 95.25 184 LEU A O 1
ATOM 1320 N N . GLU A 1 185 ? -10.030 -3.632 4.129 1.00 97.12 185 GLU A N 1
ATOM 1321 C CA . GLU A 1 185 ? -10.066 -3.981 5.542 1.00 97.12 185 GLU A CA 1
ATOM 1322 C C . GLU A 1 185 ? -8.657 -3.880 6.129 1.00 97.12 185 GLU A C 1
ATOM 1324 O O . GLU A 1 185 ? -7.713 -4.507 5.656 1.00 97.12 185 GLU A O 1
ATOM 1329 N N . VAL A 1 186 ? -8.505 -3.062 7.167 1.00 97.62 186 VAL A N 1
ATOM 1330 C CA . VAL A 1 186 ? -7.234 -2.875 7.872 1.00 97.62 186 VAL A CA 1
ATOM 1331 C C . VAL A 1 186 ? -7.451 -3.200 9.337 1.00 97.62 186 VAL A C 1
ATOM 1333 O O . VAL A 1 186 ? -8.105 -2.446 10.061 1.00 97.62 186 VAL A O 1
ATOM 1336 N N . SER A 1 187 ? -6.900 -4.325 9.780 1.00 97.50 187 SER A N 1
ATOM 1337 C CA . SER A 1 187 ? -6.842 -4.659 11.200 1.00 97.50 187 SER A CA 1
ATOM 1338 C C . SER A 1 187 ? -5.637 -3.995 11.837 1.00 97.50 187 SER A C 1
ATOM 1340 O O . SER A 1 187 ? -4.544 -3.959 11.271 1.00 97.50 187 SER A O 1
ATOM 1342 N N . TYR A 1 188 ? -5.851 -3.448 13.021 1.00 96.56 188 TYR A N 1
ATOM 1343 C CA . TYR A 1 188 ? -4.841 -2.715 13.752 1.00 96.56 188 TYR A CA 1
ATOM 1344 C C . TYR A 1 188 ? -4.973 -2.976 15.243 1.00 96.56 188 TYR A C 1
ATOM 1346 O O . TYR A 1 188 ? -6.027 -3.380 15.738 1.00 96.56 188 TYR A O 1
ATOM 1354 N N . ARG A 1 189 ? -3.898 -2.695 15.964 1.00 94.94 189 ARG A N 1
ATOM 1355 C CA . ARG A 1 189 ? -3.836 -2.789 17.408 1.00 94.94 189 ARG A CA 1
ATOM 1356 C C . ARG A 1 189 ? -3.477 -1.434 17.989 1.00 94.94 189 ARG A C 1
ATOM 1358 O O . ARG A 1 189 ? -2.529 -0.796 17.543 1.00 94.94 189 ARG A O 1
ATOM 1365 N N . GLN A 1 190 ? -4.253 -0.984 18.972 1.00 92.88 190 GLN A N 1
ATOM 1366 C CA . GLN A 1 190 ? -4.017 0.295 19.640 1.00 92.88 190 GLN A CA 1
ATOM 1367 C C . GLN A 1 190 ? -3.772 0.101 21.140 1.00 92.88 190 GLN A C 1
ATOM 1369 O O . GLN A 1 190 ? -4.471 -0.699 21.771 1.00 92.88 190 GLN A O 1
ATOM 1374 N N . PRO A 1 191 ? -2.844 0.856 21.743 1.00 90.94 191 PRO A N 1
ATOM 1375 C CA . PRO A 1 191 ? -2.716 0.915 23.191 1.00 90.94 191 PRO A CA 1
ATOM 1376 C C . PRO A 1 191 ? -4.013 1.414 23.830 1.00 90.94 191 PRO A C 1
ATOM 1378 O O . PRO A 1 191 ? -4.673 2.326 23.331 1.00 90.94 191 PRO A O 1
ATOM 1381 N N . SER A 1 192 ? -4.405 0.795 24.936 1.00 91.31 192 SER A N 1
ATOM 1382 C CA . SER A 1 192 ? -5.626 1.132 25.655 1.00 91.31 192 SER A CA 1
ATOM 1383 C C . SER A 1 192 ? -5.499 0.827 27.149 1.00 91.31 192 SER A C 1
ATOM 1385 O O . SER A 1 192 ? -4.486 0.322 27.633 1.00 91.31 192 SER A O 1
ATOM 1387 N N . ARG A 1 193 ? -6.539 1.173 27.913 1.00 90.69 193 ARG A N 1
ATOM 1388 C CA . ARG A 1 193 ? -6.631 0.884 29.345 1.00 90.69 193 ARG A CA 1
ATOM 1389 C C . ARG A 1 193 ? -7.939 0.180 29.665 1.00 90.69 193 ARG A C 1
ATOM 1391 O O . ARG A 1 193 ? -9.004 0.795 29.556 1.00 90.69 193 ARG A O 1
ATOM 1398 N N . PHE A 1 194 ? -7.853 -1.070 30.112 1.00 92.19 194 PHE A N 1
ATOM 1399 C CA . PHE A 1 194 ? -9.001 -1.812 30.623 1.00 92.19 194 PHE A CA 1
ATOM 1400 C C . PHE A 1 194 ? -9.433 -1.204 31.958 1.00 92.19 194 PHE A C 1
ATOM 1402 O O . PHE A 1 194 ? -8.622 -1.061 32.880 1.00 92.19 194 PHE A O 1
ATOM 1409 N N . LEU A 1 195 ? -10.693 -0.766 32.026 1.00 90.38 195 LEU A N 1
ATOM 1410 C CA . LEU A 1 195 ? -11.276 -0.047 33.167 1.00 90.38 195 LEU A CA 1
ATOM 1411 C C . LEU A 1 195 ? -10.482 1.208 33.589 1.00 90.38 195 LEU A C 1
ATOM 1413 O O . LEU A 1 195 ? -10.621 1.700 34.705 1.00 90.38 195 LEU A O 1
ATOM 1417 N N . GLY A 1 196 ? -9.628 1.736 32.706 1.00 87.44 196 GLY A N 1
ATOM 1418 C CA . GLY A 1 196 ? -8.792 2.910 32.967 1.00 87.44 196 GLY A CA 1
ATOM 1419 C C . GLY A 1 196 ? -7.516 2.669 33.787 1.00 87.44 196 GLY A C 1
ATOM 1420 O O . GLY A 1 196 ? -6.720 3.603 33.893 1.00 87.44 196 GLY A O 1
ATOM 1421 N N . ILE A 1 197 ? -7.283 1.460 34.311 1.00 91.44 197 ILE A N 1
ATOM 1422 C CA . ILE A 1 197 ? -6.167 1.178 35.239 1.00 91.44 197 ILE A CA 1
ATOM 1423 C C . ILE A 1 197 ? -5.167 0.133 34.733 1.00 91.44 197 ILE A C 1
ATOM 1425 O O . ILE A 1 197 ? -3.993 0.216 35.082 1.00 91.44 197 ILE A O 1
ATOM 1429 N N . PHE A 1 198 ? -5.581 -0.807 33.880 1.00 90.50 198 PHE A N 1
ATOM 1430 C CA . PHE A 1 198 ? -4.678 -1.833 33.352 1.00 90.50 198 PHE A CA 1
ATOM 1431 C C . PHE A 1 198 ? -4.268 -1.499 31.923 1.00 90.50 198 PHE A C 1
ATOM 1433 O O . PHE A 1 198 ? -5.124 -1.442 31.039 1.00 90.50 198 PHE A O 1
ATOM 1440 N N . SER A 1 199 ? -2.970 -1.275 31.703 1.00 91.31 199 SER A N 1
ATOM 1441 C CA . SER A 1 199 ? -2.417 -1.081 30.360 1.00 91.31 199 SER A CA 1
ATOM 1442 C C . SER A 1 199 ? -2.581 -2.359 29.547 1.00 91.31 199 SER A C 1
ATOM 1444 O O . SER A 1 199 ? -2.249 -3.449 30.012 1.00 91.31 199 SER A O 1
ATOM 1446 N N . THR A 1 200 ? -3.133 -2.228 28.353 1.00 93.75 200 THR A N 1
ATOM 1447 C CA . THR A 1 200 ? -3.464 -3.350 27.480 1.00 93.75 200 THR A CA 1
ATOM 1448 C C . THR A 1 200 ? -3.543 -2.858 26.041 1.00 93.75 200 THR A C 1
ATOM 1450 O O . THR A 1 200 ? -3.361 -1.673 25.764 1.00 93.75 200 THR A O 1
ATOM 1453 N N . GLU A 1 201 ? -3.824 -3.759 25.117 1.00 93.12 201 GLU A N 1
ATOM 1454 C CA . GLU A 1 201 ? -3.983 -3.450 23.709 1.00 93.12 201 GLU A CA 1
ATOM 1455 C C . GLU A 1 201 ? -5.405 -3.819 23.279 1.00 93.12 201 GLU A C 1
ATOM 1457 O O . GLU A 1 201 ? -5.972 -4.812 23.737 1.00 93.12 201 GLU A O 1
ATOM 1462 N N . LEU A 1 202 ? -6.005 -2.993 22.428 1.00 94.69 202 LEU A N 1
ATOM 1463 C CA . LEU A 1 202 ? -7.323 -3.235 21.859 1.00 94.69 202 LEU A CA 1
ATOM 1464 C C . LEU A 1 202 ? -7.188 -3.367 20.347 1.00 94.69 202 LEU A C 1
ATOM 1466 O O . LEU A 1 202 ? -6.776 -2.422 19.668 1.00 94.69 202 LEU A O 1
ATOM 1470 N N . ASP A 1 203 ? -7.578 -4.523 19.828 1.00 95.94 203 ASP A N 1
ATOM 1471 C CA . ASP A 1 203 ? -7.672 -4.729 18.390 1.00 95.94 203 ASP A CA 1
ATOM 1472 C C . ASP A 1 203 ? -8.882 -3.969 17.823 1.00 95.94 203 ASP A C 1
ATOM 1474 O O . ASP A 1 203 ? -9.936 -3.841 18.458 1.00 95.94 203 ASP A O 1
ATOM 1478 N N . GLY A 1 204 ? -8.723 -3.442 16.617 1.00 95.94 204 GLY A N 1
ATOM 1479 C CA . GLY A 1 204 ? -9.764 -2.763 15.864 1.00 95.94 204 GLY A CA 1
ATOM 1480 C C . GLY A 1 204 ? -9.623 -3.031 14.377 1.00 95.94 204 GLY A C 1
ATOM 1481 O O . GLY A 1 204 ? -8.567 -3.433 13.893 1.00 95.94 204 GLY A O 1
ATOM 1482 N N . THR A 1 205 ? -10.702 -2.788 13.645 1.00 97.38 205 THR A N 1
ATOM 1483 C CA . THR A 1 205 ? -10.735 -3.029 12.205 1.00 97.38 205 THR A CA 1
ATOM 1484 C C . THR A 1 205 ? -11.353 -1.839 11.497 1.00 97.38 205 THR A C 1
ATOM 1486 O O . THR A 1 205 ? -12.493 -1.463 11.781 1.00 97.38 205 THR A O 1
ATOM 1489 N N . VAL A 1 206 ? -10.595 -1.232 10.587 1.00 97.12 206 VAL A N 1
ATOM 1490 C CA . VAL A 1 206 ? -11.055 -0.147 9.721 1.00 97.12 206 VAL A CA 1
ATOM 1491 C C . VAL A 1 206 ? -11.547 -0.735 8.409 1.00 97.12 206 VAL A C 1
ATOM 1493 O O . VAL A 1 206 ? -10.820 -1.453 7.730 1.00 97.12 206 VAL A O 1
ATOM 1496 N N . TYR A 1 207 ? -12.771 -0.383 8.044 1.00 96.38 207 TYR A N 1
ATOM 1497 C CA . TYR A 1 207 ? -13.380 -0.685 6.761 1.00 96.38 207 TYR A CA 1
ATOM 1498 C C . TYR A 1 207 ? -13.475 0.590 5.943 1.00 96.38 207 TYR A C 1
ATOM 1500 O O . TYR A 1 207 ? -14.038 1.580 6.415 1.00 96.38 207 TYR A O 1
ATOM 1508 N N . VAL A 1 208 ? -12.976 0.540 4.715 1.00 95.25 208 VAL A N 1
ATOM 1509 C CA . VAL A 1 208 ? -13.122 1.610 3.729 1.00 95.25 208 VAL A CA 1
ATOM 1510 C C . VAL A 1 208 ? -13.828 1.040 2.513 1.00 95.25 208 VAL A C 1
ATOM 1512 O O . VAL A 1 208 ? -13.385 0.034 1.962 1.00 95.25 208 VAL A O 1
ATOM 1515 N N . ASP A 1 209 ? -14.945 1.644 2.121 1.00 93.56 209 ASP A N 1
ATOM 1516 C CA . ASP A 1 209 ? -15.695 1.240 0.931 1.00 93.56 209 ASP A CA 1
ATOM 1517 C C . ASP A 1 209 ? -15.401 2.125 -0.293 1.00 93.56 209 ASP A C 1
ATOM 1519 O O . ASP A 1 209 ? -14.777 3.185 -0.198 1.00 93.56 209 ASP A O 1
ATOM 1523 N N . VAL A 1 210 ? -15.900 1.695 -1.456 1.00 89.75 210 VAL A N 1
ATOM 1524 C CA . VAL A 1 210 ? -15.879 2.458 -2.723 1.00 89.75 210 VAL A CA 1
ATOM 1525 C C . VAL A 1 210 ? -16.485 3.865 -2.609 1.00 89.75 210 VAL A C 1
ATOM 1527 O O . VAL A 1 210 ? -16.126 4.760 -3.373 1.00 89.75 210 VAL A O 1
ATOM 1530 N N . GLY A 1 211 ? -17.398 4.072 -1.656 1.00 87.44 211 GLY A N 1
ATOM 1531 C CA . GLY A 1 211 ? -18.064 5.342 -1.374 1.00 87.44 211 GLY A CA 1
ATOM 1532 C C . GLY A 1 211 ? -17.274 6.268 -0.448 1.00 87.44 211 GLY A C 1
ATOM 1533 O O . GLY A 1 211 ? -17.795 7.318 -0.079 1.00 87.44 211 GLY A O 1
ATOM 1534 N N . LYS A 1 212 ? -16.032 5.907 -0.085 1.00 91.06 212 LYS A N 1
ATOM 1535 C CA . LYS A 1 212 ? -15.176 6.616 0.885 1.00 91.06 212 LYS A CA 1
ATOM 1536 C C . LYS A 1 212 ? -15.733 6.619 2.311 1.00 91.06 212 LYS A C 1
ATOM 1538 O O . LYS A 1 212 ? -15.270 7.392 3.151 1.00 91.06 212 LYS A O 1
ATOM 1543 N N . ASN A 1 213 ? -16.707 5.766 2.615 1.00 92.69 213 ASN A N 1
ATOM 1544 C CA . ASN A 1 213 ? -17.206 5.636 3.972 1.00 92.69 213 ASN A CA 1
ATOM 1545 C C . ASN A 1 213 ? -16.198 4.836 4.789 1.00 92.69 213 ASN A C 1
ATOM 1547 O O . ASN A 1 213 ? -15.831 3.710 4.445 1.00 92.69 213 ASN A O 1
ATOM 1551 N N . VAL A 1 214 ? -15.781 5.428 5.904 1.00 95.88 214 VAL A N 1
ATOM 1552 C CA . VAL A 1 214 ? -14.870 4.807 6.859 1.00 95.88 214 VAL A CA 1
ATOM 1553 C C . VAL A 1 214 ? -15.678 4.337 8.056 1.00 95.88 214 VAL A C 1
ATOM 1555 O O . VAL A 1 214 ? -16.306 5.136 8.749 1.00 95.88 214 VAL A O 1
ATOM 1558 N N . THR A 1 215 ? -15.659 3.034 8.315 1.00 95.94 215 THR A N 1
ATOM 1559 C CA . THR A 1 215 ? -16.303 2.434 9.488 1.00 95.94 215 THR A CA 1
ATOM 1560 C C . THR A 1 215 ? -15.263 1.708 10.317 1.00 95.94 215 THR A C 1
ATOM 1562 O O . THR A 1 215 ? -14.506 0.906 9.785 1.00 95.94 215 THR A O 1
ATOM 1565 N N . ILE A 1 216 ? -15.247 1.936 11.628 1.00 96.19 216 ILE A N 1
ATOM 1566 C CA . ILE A 1 216 ? -14.383 1.183 12.540 1.00 96.19 216 ILE A CA 1
ATOM 1567 C C . ILE A 1 216 ? -15.235 0.201 13.330 1.00 96.19 216 ILE A C 1
ATOM 1569 O O . ILE A 1 216 ? -16.160 0.612 14.034 1.00 96.19 216 ILE A O 1
ATOM 1573 N N . LYS A 1 217 ? -14.910 -1.089 13.240 1.00 96.50 217 LYS A N 1
ATOM 1574 C CA . LYS A 1 217 ? -15.443 -2.101 14.151 1.00 96.50 217 LYS A CA 1
ATOM 1575 C C . LYS A 1 217 ? -14.441 -2.372 15.256 1.00 96.50 217 LYS A C 1
ATOM 1577 O O . LYS A 1 217 ? -13.238 -2.451 15.034 1.00 96.50 217 LYS A O 1
ATOM 1582 N N . LEU A 1 218 ? -14.981 -2.525 16.454 1.00 95.81 218 LEU A N 1
ATOM 1583 C CA . LEU A 1 218 ? -14.244 -2.936 17.634 1.00 95.81 218 LEU A CA 1
ATOM 1584 C C . LEU A 1 218 ? -14.907 -4.194 18.205 1.00 95.81 218 LEU A C 1
ATOM 1586 O O . LEU A 1 218 ? -16.104 -4.402 17.974 1.00 95.81 218 LEU A O 1
ATOM 1590 N N . PRO A 1 219 ? -14.177 -4.997 18.992 1.00 94.75 219 PRO A N 1
ATOM 1591 C CA . PRO A 1 219 ? -14.756 -6.112 19.721 1.00 94.75 219 PRO A CA 1
ATOM 1592 C C . PRO A 1 219 ? -15.914 -5.672 20.625 1.00 94.75 219 PRO A C 1
ATOM 1594 O O . PRO A 1 219 ? -15.963 -4.531 21.104 1.00 94.75 219 PRO A O 1
ATOM 1597 N N . TRP A 1 220 ? -16.830 -6.599 20.914 1.00 95.81 220 TRP A N 1
ATOM 1598 C CA . TRP A 1 220 ? -18.004 -6.335 21.754 1.00 95.81 220 TRP A CA 1
ATOM 1599 C C . TRP A 1 220 ? -17.628 -5.822 23.150 1.00 95.81 220 TRP A C 1
ATOM 1601 O O . TRP A 1 220 ? -18.355 -5.018 23.717 1.00 95.81 220 TRP A O 1
ATOM 1611 N N . TYR A 1 221 ? -16.470 -6.221 23.681 1.00 94.19 221 TYR A N 1
ATOM 1612 C CA . TYR A 1 221 ? -15.961 -5.796 24.987 1.00 94.19 221 TYR A CA 1
ATOM 1613 C C . TYR A 1 221 ? -15.298 -4.408 24.979 1.00 94.19 221 TYR A C 1
ATOM 1615 O O . TYR A 1 221 ? -14.840 -3.940 26.018 1.00 94.19 221 TYR A O 1
ATOM 1623 N N . SER A 1 222 ? -15.250 -3.709 23.838 1.00 94.00 222 SER A N 1
ATOM 1624 C CA . SER A 1 222 ? -14.573 -2.407 23.701 1.00 94.00 222 SER A CA 1
ATOM 1625 C C . SER A 1 222 ? -15.154 -1.283 24.563 1.00 94.00 222 SER A C 1
ATOM 1627 O O . SER A 1 222 ? -14.502 -0.258 24.747 1.00 94.00 222 SER A O 1
ATOM 1629 N N . PHE A 1 223 ? -16.363 -1.441 25.109 1.00 93.94 223 PHE A N 1
ATOM 1630 C CA . PHE A 1 223 ? -16.934 -0.491 26.071 1.00 93.94 223 PHE A CA 1
ATOM 1631 C C . PHE A 1 223 ? -16.195 -0.486 27.420 1.00 93.94 223 PHE A C 1
ATOM 1633 O O . PHE A 1 223 ? -16.296 0.488 28.158 1.00 93.94 223 PHE A O 1
ATOM 1640 N N . LEU A 1 224 ? -15.426 -1.538 27.729 1.00 94.50 224 LEU A N 1
ATOM 1641 C CA . LEU A 1 224 ? -14.600 -1.639 28.939 1.00 94.50 224 LEU A CA 1
ATOM 1642 C C . LEU A 1 224 ? -13.276 -0.860 28.826 1.00 94.50 224 LEU A C 1
ATOM 1644 O O . LEU A 1 224 ? -12.472 -0.859 29.759 1.00 94.50 224 LEU A O 1
ATOM 1648 N N . PHE A 1 225 ? -13.037 -0.213 27.684 1.00 93.88 225 PHE A N 1
ATOM 1649 C CA . PHE A 1 225 ? -11.771 0.402 27.311 1.00 93.88 225 PHE A CA 1
ATOM 1650 C C . PHE A 1 225 ? -11.979 1.880 26.975 1.00 93.88 225 PHE A C 1
ATOM 1652 O O . PHE A 1 225 ? -12.971 2.265 26.351 1.00 93.88 225 PHE A O 1
ATOM 1659 N N . ARG A 1 226 ? -11.006 2.727 27.328 1.00 87.38 226 ARG A N 1
ATOM 1660 C CA . ARG A 1 226 ? -10.917 4.075 26.744 1.00 87.38 226 ARG A CA 1
ATOM 1661 C C . ARG A 1 226 ? -10.386 3.944 25.316 1.00 87.38 226 ARG A C 1
ATOM 1663 O O . ARG A 1 226 ? -9.322 3.365 25.109 1.00 87.38 226 ARG A O 1
ATOM 1670 N N . LYS A 1 227 ? -11.140 4.449 24.339 1.00 84.38 227 LYS A N 1
ATOM 1671 C CA . LYS A 1 227 ? -10.876 4.255 22.905 1.00 84.38 227 LYS A CA 1
ATOM 1672 C C . LYS A 1 227 ? -10.756 5.579 22.166 1.00 84.38 227 LYS A C 1
ATOM 1674 O O . LYS A 1 227 ? -11.484 6.518 22.480 1.00 84.38 227 LYS A O 1
ATOM 1679 N N . ASN A 1 228 ? -9.914 5.606 21.133 1.00 84.81 228 ASN A N 1
ATOM 1680 C CA . ASN A 1 228 ? -9.763 6.757 20.240 1.00 84.81 228 ASN A CA 1
ATOM 1681 C C . ASN A 1 228 ? -10.329 6.510 18.828 1.00 84.81 228 ASN A C 1
ATOM 1683 O O . ASN A 1 228 ? -9.984 7.191 17.864 1.00 84.81 228 ASN A O 1
ATOM 1687 N N . SER A 1 229 ? -11.234 5.536 18.689 1.00 87.19 229 SER A N 1
ATOM 1688 C CA . SER A 1 229 ? -11.758 5.115 17.384 1.00 87.19 229 SER A CA 1
ATOM 1689 C C . SER A 1 229 ? -12.432 6.247 16.602 1.00 87.19 229 SER A C 1
ATOM 1691 O O . SER A 1 229 ? -12.359 6.266 15.381 1.00 87.19 229 SER A O 1
ATOM 1693 N N . SER A 1 230 ? -13.058 7.219 17.275 1.00 87.94 230 SER A N 1
ATOM 1694 C CA . SER A 1 230 ? -13.667 8.373 16.596 1.00 87.94 230 SER A CA 1
ATOM 1695 C C . SER A 1 230 ? -12.618 9.270 15.925 1.00 87.94 230 SER A C 1
ATOM 1697 O O . SER A 1 230 ? -12.786 9.658 14.768 1.00 87.94 230 SER A O 1
ATOM 1699 N N . ALA A 1 231 ? -11.499 9.554 16.605 1.00 88.94 231 ALA A N 1
ATOM 1700 C CA . ALA A 1 231 ? -10.434 10.359 16.013 1.00 88.94 231 ALA A CA 1
ATOM 1701 C C . ALA A 1 231 ? -9.710 9.597 14.900 1.00 88.94 231 ALA A C 1
ATOM 1703 O O . ALA A 1 231 ? -9.463 10.187 13.852 1.00 88.94 231 ALA A O 1
ATOM 1704 N N . THR A 1 232 ? -9.443 8.297 15.080 1.00 90.75 232 THR 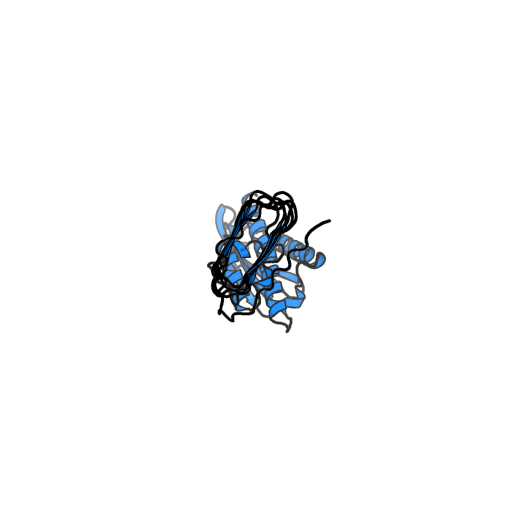A N 1
ATOM 1705 C CA . THR A 1 232 ? -8.873 7.446 14.022 1.00 90.75 232 THR A CA 1
ATOM 1706 C C . THR A 1 232 ? -9.770 7.436 12.787 1.00 90.75 232 THR A C 1
ATOM 1708 O O . THR A 1 232 ? -9.291 7.711 11.691 1.00 90.75 232 THR A O 1
ATOM 1711 N N . ALA A 1 233 ? -11.081 7.209 12.945 1.00 92.38 233 ALA A N 1
ATOM 1712 C CA . ALA A 1 233 ? -12.021 7.223 11.823 1.00 92.38 233 ALA A CA 1
ATOM 1713 C C . ALA A 1 233 ? -11.996 8.573 11.095 1.00 92.38 233 ALA A C 1
ATOM 1715 O O . ALA A 1 233 ? -11.890 8.621 9.873 1.00 92.38 233 ALA A O 1
ATOM 1716 N N . LYS A 1 234 ? -12.015 9.678 11.852 1.00 92.88 234 LYS A N 1
ATOM 1717 C CA . LYS A 1 234 ? -11.940 11.031 11.296 1.00 92.88 234 LYS A CA 1
ATOM 1718 C C . LYS A 1 234 ? -10.633 11.276 10.535 1.00 92.88 234 LYS A C 1
ATOM 1720 O O . LYS A 1 234 ? -10.679 11.824 9.439 1.00 92.88 234 LYS A O 1
ATOM 1725 N N . GLN A 1 235 ? -9.487 10.882 11.088 1.00 92.75 235 GLN A N 1
ATOM 1726 C CA . GLN A 1 235 ? -8.181 11.054 10.441 1.00 92.75 235 GLN A CA 1
ATOM 1727 C C . GLN A 1 235 ? -8.056 10.227 9.160 1.00 92.75 235 GLN A C 1
ATOM 1729 O O . GLN A 1 235 ? -7.522 10.717 8.167 1.00 92.75 235 GLN A O 1
ATOM 1734 N N . VAL A 1 236 ? -8.579 9.000 9.149 1.00 94.56 236 VAL A N 1
ATOM 1735 C CA . VAL A 1 236 ? -8.601 8.160 7.944 1.00 94.56 236 VAL A CA 1
ATOM 1736 C C . VAL A 1 236 ? -9.492 8.793 6.874 1.00 94.56 236 VAL A C 1
ATOM 1738 O O . VAL A 1 236 ? -9.052 8.937 5.736 1.00 94.56 236 VAL A O 1
ATOM 1741 N N . SER A 1 237 ? -10.693 9.256 7.234 1.00 93.56 237 SER A N 1
ATOM 1742 C CA . SER A 1 237 ? -11.589 9.942 6.294 1.00 93.56 237 SER A CA 1
ATOM 1743 C C . SER A 1 237 ? -10.970 11.209 5.705 1.00 93.56 237 SER A C 1
ATOM 1745 O O . SER A 1 237 ? -11.100 11.445 4.507 1.00 93.56 237 SER A O 1
ATOM 1747 N N . ILE A 1 238 ? -10.288 12.022 6.522 1.00 92.69 238 ILE A N 1
ATOM 1748 C CA . ILE A 1 238 ? -9.573 13.217 6.047 1.00 92.69 238 ILE A CA 1
ATOM 1749 C C . ILE A 1 238 ? -8.490 12.810 5.047 1.00 92.69 238 ILE A C 1
ATOM 1751 O O . ILE A 1 238 ? -8.496 13.298 3.924 1.00 92.69 238 ILE A O 1
ATOM 1755 N N . ALA A 1 239 ? -7.633 11.850 5.405 1.00 92.56 239 ALA A N 1
ATOM 1756 C CA . ALA A 1 239 ? -6.541 11.411 4.542 1.00 92.56 239 ALA A CA 1
ATOM 1757 C C . ALA A 1 239 ? -7.036 10.877 3.184 1.00 92.56 239 ALA A C 1
ATOM 1759 O O . ALA A 1 239 ? -6.455 11.193 2.147 1.00 92.56 239 ALA A O 1
ATOM 1760 N N . ILE A 1 240 ? -8.133 10.110 3.170 1.00 93.25 240 ILE A N 1
ATOM 1761 C CA . ILE A 1 240 ? -8.751 9.615 1.931 1.00 93.25 240 ILE A CA 1
ATOM 1762 C C . ILE A 1 240 ? -9.328 10.766 1.101 1.00 93.25 240 ILE A C 1
ATOM 1764 O O . ILE A 1 240 ? -9.143 10.800 -0.116 1.00 93.25 240 ILE A O 1
ATOM 1768 N N . ASN A 1 241 ? -10.042 11.699 1.733 1.00 92.75 241 ASN A N 1
ATOM 1769 C CA . ASN A 1 241 ? -10.656 12.819 1.025 1.00 92.75 241 ASN A CA 1
ATOM 1770 C C . ASN A 1 241 ? -9.609 13.768 0.444 1.00 92.75 241 ASN A C 1
ATOM 1772 O O . ASN A 1 241 ? -9.763 14.190 -0.701 1.00 92.75 241 ASN A O 1
ATOM 1776 N N . ASP A 1 242 ? -8.533 14.039 1.179 1.00 90.81 242 ASP A N 1
ATOM 1777 C CA . ASP A 1 242 ? -7.416 14.859 0.717 1.00 90.81 242 ASP A CA 1
ATOM 1778 C C . ASP A 1 242 ? -6.705 14.182 -0.460 1.00 90.81 242 ASP A C 1
ATOM 1780 O O . ASP A 1 242 ? -6.536 14.787 -1.519 1.00 90.81 242 ASP A O 1
ATOM 1784 N N . ALA A 1 243 ? -6.368 12.894 -0.329 1.00 87.38 243 ALA A N 1
ATOM 1785 C CA . ALA A 1 243 ? -5.741 12.130 -1.405 1.00 87.38 243 ALA A CA 1
ATOM 1786 C C . ALA A 1 243 ? -6.633 12.037 -2.650 1.00 87.38 243 ALA A C 1
ATOM 1788 O O . ALA A 1 243 ? -6.148 12.132 -3.775 1.00 87.38 243 ALA A O 1
ATOM 1789 N N . SER A 1 244 ? -7.946 11.882 -2.470 1.00 87.81 244 SER A N 1
ATOM 1790 C CA . SER A 1 244 ? -8.877 11.823 -3.592 1.00 87.81 244 SER A CA 1
ATOM 1791 C C . SER A 1 244 ? -9.072 13.182 -4.263 1.00 87.81 244 SER A C 1
ATOM 1793 O O . SER A 1 244 ? -9.123 13.246 -5.489 1.00 87.81 244 SER A O 1
ATOM 1795 N N . SER A 1 245 ? -9.131 14.266 -3.488 1.00 85.88 245 SER A N 1
ATOM 1796 C CA . SER A 1 245 ? -9.269 15.630 -4.021 1.00 85.88 245 SER A CA 1
ATOM 1797 C C . SER A 1 245 ? -8.016 16.076 -4.774 1.00 85.88 245 SER A C 1
ATOM 1799 O O . SER A 1 245 ? -8.116 16.775 -5.778 1.00 85.88 245 SER A O 1
ATOM 1801 N N . ASN A 1 246 ? -6.844 15.606 -4.342 1.00 85.06 246 ASN A N 1
ATOM 1802 C CA . ASN A 1 246 ? -5.564 15.859 -5.002 1.00 85.06 246 ASN A CA 1
ATOM 1803 C C . ASN A 1 246 ? -5.283 14.907 -6.181 1.00 85.06 246 ASN A C 1
ATOM 1805 O O . ASN A 1 246 ? -4.195 14.947 -6.752 1.00 85.06 246 ASN A O 1
ATOM 1809 N N . GLY A 1 247 ? -6.227 14.026 -6.538 1.00 80.44 247 GLY A N 1
ATOM 1810 C CA . GLY A 1 247 ? -6.061 13.053 -7.623 1.00 80.44 247 GLY A CA 1
ATOM 1811 C C . GLY A 1 247 ? -5.025 11.958 -7.342 1.00 80.44 247 GLY A C 1
ATOM 1812 O O . GLY A 1 247 ? -4.637 11.238 -8.256 1.00 80.44 247 GLY A O 1
ATOM 1813 N N . THR A 1 248 ? -4.573 11.826 -6.092 1.00 78.06 248 THR A N 1
ATOM 1814 C CA . THR A 1 248 ? -3.610 10.807 -5.656 1.00 78.06 248 THR A CA 1
ATOM 1815 C C . THR A 1 248 ? -4.244 9.423 -5.572 1.00 78.06 248 THR A C 1
ATOM 1817 O O . THR A 1 248 ? -3.549 8.441 -5.793 1.00 78.06 248 THR A O 1
ATOM 1820 N N . VAL A 1 249 ? -5.543 9.330 -5.255 1.00 84.19 249 VAL A N 1
ATOM 1821 C CA . VAL A 1 249 ? -6.265 8.049 -5.222 1.00 84.19 249 VAL A CA 1
ATOM 1822 C C . VAL A 1 249 ? -7.675 8.171 -5.801 1.00 84.19 249 VAL A C 1
ATOM 1824 O O . VAL A 1 249 ? -8.404 9.131 -5.532 1.00 84.19 249 VAL A O 1
ATOM 1827 N N . GLN A 1 250 ? -8.095 7.167 -6.559 1.00 84.75 250 GLN A N 1
ATOM 1828 C CA . GLN A 1 250 ? -9.450 7.018 -7.075 1.00 84.75 250 GLN A CA 1
ATOM 1829 C C . GLN A 1 250 ? -10.141 5.848 -6.374 1.00 84.75 250 GLN A C 1
ATOM 1831 O O . GLN A 1 250 ? -10.125 4.718 -6.841 1.00 84.75 250 GLN A O 1
ATOM 1836 N N . VAL A 1 251 ? -10.797 6.120 -5.243 1.00 80.62 251 VAL A N 1
ATOM 1837 C CA . VAL A 1 251 ? -11.461 5.083 -4.419 1.00 80.62 251 VAL A CA 1
ATOM 1838 C C . VAL A 1 251 ? -12.560 4.331 -5.186 1.00 80.62 251 VAL A C 1
ATOM 1840 O O . VAL A 1 251 ? -12.793 3.149 -4.946 1.00 80.62 251 VAL A O 1
ATOM 1843 N N . SER A 1 252 ? -13.185 4.976 -6.173 1.00 81.06 252 SER A N 1
ATOM 1844 C CA . SER A 1 252 ? -14.143 4.342 -7.087 1.00 81.06 252 SER A CA 1
ATOM 1845 C C . SER A 1 252 ? -13.522 3.244 -7.959 1.00 81.06 252 SER A C 1
ATOM 1847 O O . SER A 1 252 ? -14.246 2.376 -8.437 1.00 81.06 252 SER A O 1
ATOM 1849 N N . ALA A 1 253 ? -12.199 3.250 -8.151 1.00 77.38 253 ALA A N 1
ATOM 1850 C CA . ALA A 1 253 ? -11.492 2.237 -8.926 1.00 77.38 253 ALA A CA 1
ATOM 1851 C C . ALA A 1 253 ? -11.377 0.890 -8.196 1.00 77.38 253 ALA A C 1
ATOM 1853 O O . ALA A 1 253 ? -11.077 -0.106 -8.845 1.00 77.38 253 ALA A O 1
ATOM 1854 N N . LEU A 1 254 ? -11.675 0.825 -6.888 1.00 76.75 254 LEU A N 1
ATOM 1855 C CA . LEU A 1 254 ? -11.717 -0.436 -6.138 1.00 76.75 254 LEU A CA 1
ATOM 1856 C C . LEU A 1 254 ? -12.682 -1.458 -6.753 1.00 76.75 254 LEU A C 1
ATOM 1858 O O . LEU A 1 254 ? -12.408 -2.646 -6.640 1.00 76.75 254 LEU A O 1
ATOM 1862 N N . GLY A 1 255 ? -13.759 -0.997 -7.401 1.00 74.94 255 GLY A N 1
ATOM 1863 C CA . GLY A 1 255 ? -14.730 -1.828 -8.122 1.00 74.94 255 GLY A CA 1
ATOM 1864 C C . GLY A 1 255 ? -14.595 -1.765 -9.648 1.00 74.94 255 GLY A C 1
ATOM 1865 O O . GLY A 1 255 ? -15.553 -2.079 -10.355 1.00 74.94 255 GLY A O 1
ATOM 1866 N N . SER A 1 256 ? -13.458 -1.290 -10.168 1.00 76.19 256 SER A N 1
ATOM 1867 C CA . SER A 1 256 ? -13.208 -1.223 -11.613 1.00 76.19 256 SER A CA 1
ATOM 1868 C C . SER A 1 256 ? -13.059 -2.621 -12.219 1.00 76.19 256 SER A C 1
ATOM 1870 O O . SER A 1 256 ? -12.601 -3.546 -11.559 1.00 76.19 256 SER A O 1
ATOM 1872 N N . ALA A 1 257 ? -13.414 -2.766 -13.498 1.00 69.06 257 ALA A N 1
ATOM 1873 C CA . ALA A 1 257 ? -13.167 -3.988 -14.267 1.00 69.06 257 ALA A CA 1
ATOM 1874 C C . ALA A 1 257 ? -11.736 -4.057 -14.842 1.00 69.06 257 ALA A C 1
ATOM 1876 O O . ALA A 1 257 ? -11.296 -5.120 -15.278 1.00 69.06 257 ALA A O 1
ATOM 1877 N N . GLU A 1 258 ? -11.005 -2.936 -14.869 1.00 74.50 258 GLU A N 1
ATOM 1878 C CA . GLU A 1 258 ? -9.599 -2.913 -15.284 1.00 74.50 258 GLU A CA 1
ATOM 1879 C C . GLU A 1 258 ? -8.678 -3.282 -14.118 1.00 74.50 258 GLU A C 1
ATOM 1881 O O . GLU A 1 258 ? -8.358 -2.442 -13.275 1.00 74.50 258 GLU A O 1
ATOM 1886 N N . VAL A 1 259 ? -8.204 -4.530 -14.130 1.00 66.50 259 VAL A N 1
ATOM 1887 C CA . VAL A 1 259 ? -7.372 -5.129 -13.072 1.00 66.50 259 VAL A CA 1
ATOM 1888 C C . VAL A 1 259 ? -6.109 -4.309 -12.779 1.00 66.50 259 VAL A C 1
ATO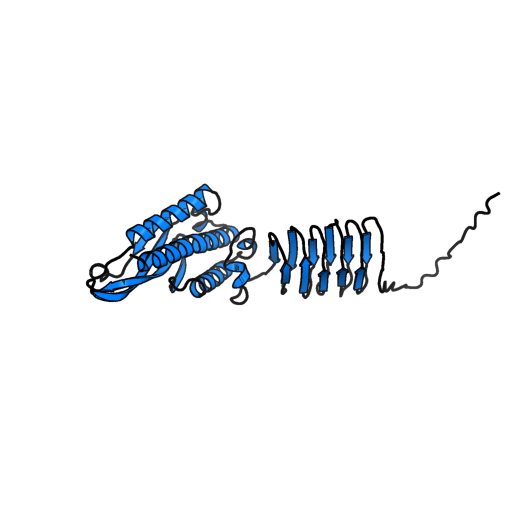M 1890 O O . VAL A 1 259 ? -5.833 -3.997 -11.628 1.00 66.50 259 VAL A O 1
ATOM 1893 N N . SER A 1 260 ? -5.358 -3.874 -13.796 1.00 68.94 260 SER A N 1
ATOM 1894 C CA . SER A 1 260 ? -4.077 -3.179 -13.573 1.00 68.94 260 SER A CA 1
ATOM 1895 C C . SER A 1 260 ? -4.234 -1.809 -12.903 1.00 68.94 260 SER A C 1
ATOM 1897 O O . SER A 1 260 ? -3.439 -1.445 -12.038 1.00 68.94 260 SER A O 1
ATOM 1899 N N . ASN A 1 261 ? -5.265 -1.048 -13.271 1.00 78.50 261 ASN A N 1
ATOM 1900 C CA . ASN A 1 261 ? -5.572 0.230 -12.633 1.00 78.50 261 ASN A CA 1
ATOM 1901 C C . ASN A 1 261 ? -6.155 0.013 -11.232 1.00 78.50 261 ASN A C 1
ATOM 1903 O O . ASN A 1 261 ? -5.783 0.720 -10.297 1.00 78.50 261 ASN A O 1
ATOM 1907 N N . GLN A 1 262 ? -7.004 -1.002 -11.065 1.00 86.00 262 GLN A N 1
ATOM 1908 C CA . GLN A 1 262 ? -7.572 -1.379 -9.775 1.00 86.00 262 GLN A CA 1
ATOM 1909 C C . GLN A 1 262 ? -6.479 -1.738 -8.756 1.00 86.00 262 GLN A C 1
ATOM 1911 O O . GLN A 1 262 ? -6.469 -1.166 -7.667 1.00 86.00 262 GLN A O 1
ATOM 1916 N N . SER A 1 263 ? -5.521 -2.600 -9.110 1.00 87.12 263 SER A N 1
ATOM 1917 C CA . SER A 1 263 ? -4.445 -3.026 -8.205 1.00 87.12 263 SER A CA 1
ATOM 1918 C C . SER A 1 263 ? -3.581 -1.848 -7.721 1.00 87.12 263 SER A C 1
ATOM 1920 O O . SER A 1 263 ? -3.232 -1.749 -6.542 1.00 87.12 263 SER A O 1
ATOM 1922 N N . ARG A 1 264 ? -3.278 -0.883 -8.600 1.00 84.88 264 ARG A N 1
ATOM 1923 C CA . ARG A 1 264 ? -2.512 0.325 -8.232 1.00 84.88 264 ARG A CA 1
ATOM 1924 C C . ARG A 1 264 ? -3.264 1.212 -7.251 1.00 84.88 264 ARG A C 1
ATOM 1926 O O . ARG A 1 264 ? -2.693 1.681 -6.265 1.00 84.88 264 ARG A O 1
ATOM 1933 N N . GLU A 1 265 ? -4.546 1.436 -7.513 1.00 86.81 265 GLU A N 1
ATOM 1934 C CA . GLU A 1 265 ? -5.397 2.252 -6.651 1.00 86.81 265 GLU A CA 1
ATOM 1935 C C . GLU A 1 265 ? -5.639 1.581 -5.294 1.00 86.81 265 GLU A C 1
ATOM 1937 O O . GLU A 1 265 ? -5.615 2.252 -4.260 1.00 86.81 265 GLU A O 1
ATOM 1942 N N . GLN A 1 266 ? -5.768 0.251 -5.265 1.00 90.06 266 GLN A N 1
ATOM 1943 C CA . GLN A 1 266 ? -5.821 -0.533 -4.030 1.00 90.06 266 GLN A CA 1
ATOM 1944 C C . GLN A 1 266 ? -4.563 -0.331 -3.183 1.00 90.06 266 GLN A C 1
ATOM 1946 O O . GLN A 1 266 ? -4.670 -0.027 -1.996 1.00 90.06 266 GLN A O 1
ATOM 1951 N N . ALA A 1 267 ? -3.372 -0.419 -3.776 1.00 87.69 267 ALA A N 1
ATOM 1952 C CA . ALA A 1 267 ? -2.120 -0.213 -3.053 1.00 87.69 267 ALA A CA 1
ATOM 1953 C C . ALA A 1 267 ? -1.954 1.219 -2.519 1.00 87.69 267 ALA A C 1
ATOM 1955 O O . ALA A 1 267 ? -1.557 1.419 -1.368 1.00 87.69 267 ALA A O 1
ATOM 1956 N N . ARG A 1 268 ? -2.320 2.231 -3.315 1.00 87.31 268 ARG A N 1
ATOM 1957 C CA . ARG A 1 268 ? -2.357 3.632 -2.862 1.00 87.31 268 ARG A CA 1
ATOM 1958 C C . ARG A 1 268 ? -3.290 3.801 -1.671 1.00 87.31 268 ARG A C 1
ATOM 1960 O O . ARG A 1 268 ? -2.913 4.411 -0.669 1.00 87.31 268 ARG A O 1
ATOM 1967 N N . LEU A 1 269 ? -4.486 3.222 -1.753 1.00 91.06 269 LEU A N 1
ATOM 1968 C CA . LEU A 1 269 ? -5.454 3.279 -0.670 1.00 91.06 269 LEU A CA 1
ATOM 1969 C C . LEU A 1 269 ? -4.948 2.557 0.584 1.00 91.06 269 LEU A C 1
ATOM 1971 O O . LEU A 1 269 ? -5.051 3.125 1.671 1.00 91.06 269 LEU A O 1
ATOM 1975 N N . ILE A 1 270 ? -4.341 1.369 0.443 1.00 92.81 270 ILE A N 1
ATOM 1976 C CA . ILE A 1 270 ? -3.666 0.667 1.544 1.00 92.81 270 ILE A CA 1
ATOM 1977 C C . ILE A 1 270 ? -2.682 1.618 2.217 1.00 92.81 270 ILE A C 1
ATOM 1979 O O . ILE A 1 270 ? -2.758 1.797 3.432 1.00 92.81 270 ILE A O 1
ATOM 1983 N N . ASN A 1 271 ? -1.800 2.265 1.451 1.00 89.75 271 ASN A N 1
ATOM 1984 C CA . ASN A 1 271 ? -0.771 3.147 1.992 1.00 89.75 271 ASN A CA 1
ATOM 1985 C C . ASN A 1 271 ? -1.361 4.326 2.781 1.00 89.75 271 ASN A C 1
ATOM 1987 O O . ASN A 1 271 ? -0.916 4.603 3.898 1.00 89.75 271 ASN A O 1
ATOM 1991 N N . ILE A 1 272 ? -2.376 4.991 2.224 1.00 90.75 272 ILE A N 1
ATOM 1992 C CA . ILE A 1 272 ? -3.051 6.137 2.848 1.00 90.75 272 ILE A CA 1
ATOM 1993 C C . ILE A 1 272 ? -3.734 5.716 4.151 1.00 90.75 272 ILE A C 1
ATOM 1995 O O . ILE A 1 272 ? -3.530 6.339 5.196 1.00 90.75 272 ILE A O 1
ATOM 1999 N N . VAL A 1 273 ? -4.525 4.642 4.105 1.00 93.62 273 VAL A N 1
ATOM 2000 C CA . VAL A 1 273 ? -5.328 4.191 5.247 1.00 93.62 273 VAL A CA 1
ATOM 2001 C C . VAL A 1 273 ? -4.432 3.681 6.360 1.00 93.62 273 VAL A C 1
ATOM 2003 O O . VAL A 1 273 ? -4.527 4.164 7.485 1.00 93.62 273 VAL A O 1
ATOM 2006 N N . THR A 1 274 ? -3.518 2.760 6.061 1.00 93.31 274 THR A N 1
ATOM 2007 C CA . THR A 1 274 ? -2.614 2.205 7.078 1.00 93.31 274 THR A CA 1
ATOM 2008 C C . THR A 1 274 ? -1.674 3.272 7.647 1.00 93.31 274 THR A C 1
ATOM 2010 O O . THR A 1 274 ? -1.331 3.208 8.824 1.00 93.31 274 THR A O 1
ATOM 2013 N N . GLY A 1 275 ? -1.302 4.292 6.864 1.00 90.94 275 GLY A N 1
ATOM 2014 C CA . GLY A 1 275 ? -0.443 5.387 7.320 1.00 90.94 275 GLY A CA 1
ATOM 2015 C C . GLY A 1 275 ? -1.185 6.299 8.288 1.00 90.94 275 GLY A C 1
ATOM 2016 O O . GLY A 1 275 ? -0.676 6.623 9.361 1.00 90.94 275 GLY A O 1
ATOM 2017 N N . SER A 1 276 ? -2.430 6.640 7.950 1.00 92.06 276 SER A N 1
ATOM 2018 C CA . SER A 1 276 ? -3.316 7.406 8.824 1.00 92.06 276 SER A CA 1
ATOM 2019 C C . SER A 1 276 ? -3.642 6.646 10.116 1.00 92.06 276 SER A C 1
ATOM 2021 O O . SER A 1 276 ? -3.516 7.205 11.206 1.00 92.06 276 SER A O 1
ATOM 2023 N N . VAL A 1 277 ? -3.957 5.346 10.029 1.00 93.38 277 VAL A N 1
ATOM 2024 C CA . VAL A 1 277 ? -4.204 4.495 11.205 1.00 93.38 277 VAL A CA 1
ATOM 2025 C C . VAL A 1 277 ? -2.972 4.436 12.103 1.00 93.38 277 VAL A C 1
ATOM 2027 O O . VAL A 1 277 ? -3.088 4.757 13.286 1.00 93.38 277 VAL A O 1
ATOM 2030 N N . ASN A 1 278 ? -1.799 4.101 11.560 1.00 91.56 278 ASN A N 1
ATOM 2031 C CA . ASN A 1 278 ? -0.563 4.001 12.335 1.00 91.56 278 ASN A CA 1
ATOM 2032 C C . ASN A 1 278 ? -0.240 5.320 13.058 1.00 91.56 278 ASN A C 1
ATOM 2034 O O . ASN A 1 278 ? -0.003 5.315 14.263 1.00 91.56 278 ASN A O 1
ATOM 2038 N N . ASN A 1 279 ? -0.351 6.457 12.363 1.00 89.62 279 ASN A N 1
ATOM 2039 C CA . ASN A 1 279 ? -0.144 7.777 12.965 1.00 89.62 279 ASN A CA 1
ATOM 2040 C C . ASN A 1 279 ? -1.158 8.070 14.084 1.00 89.62 279 ASN A C 1
ATOM 2042 O O . ASN A 1 279 ? -0.781 8.557 15.150 1.00 89.62 279 ASN A O 1
ATOM 2046 N N . SER A 1 280 ? -2.437 7.738 13.878 1.00 88.19 280 SER A N 1
ATOM 2047 C CA . SER A 1 280 ? -3.494 7.943 14.880 1.00 88.19 280 SER A CA 1
ATOM 2048 C C . SER A 1 280 ? -3.249 7.147 16.169 1.00 88.19 280 SER A C 1
ATOM 2050 O O . SER A 1 280 ? -3.475 7.644 17.279 1.00 88.19 280 SER A O 1
ATOM 2052 N N . VAL A 1 281 ? -2.741 5.920 16.020 1.00 86.31 281 VAL A N 1
ATOM 2053 C CA . VAL A 1 281 ? -2.416 5.019 17.126 1.00 86.31 281 VAL A CA 1
ATOM 2054 C C . VAL A 1 281 ? -1.189 5.527 17.881 1.00 86.31 281 VAL A C 1
ATOM 2056 O O . VAL A 1 281 ? -1.195 5.553 19.108 1.00 86.31 281 VAL A O 1
ATOM 2059 N N . SER A 1 282 ? -0.164 6.019 17.182 1.00 78.56 282 SER A N 1
ATOM 2060 C CA . SER A 1 282 ? 1.023 6.587 17.833 1.00 78.56 282 SER A CA 1
ATOM 2061 C C . SER A 1 282 ? 0.711 7.846 18.654 1.00 78.56 282 SER A C 1
ATOM 2063 O O . SER A 1 282 ? 1.283 8.033 19.724 1.00 78.56 282 SER A O 1
ATOM 2065 N N . ILE A 1 283 ? -0.222 8.694 18.203 1.00 72.12 283 ILE A N 1
ATOM 2066 C CA . ILE A 1 283 ? -0.604 9.927 18.919 1.00 72.12 283 ILE A CA 1
ATOM 2067 C C . ILE A 1 283 ? -1.373 9.623 20.216 1.00 72.12 283 ILE A C 1
ATOM 2069 O O . ILE A 1 283 ? -1.270 10.373 21.186 1.00 72.12 283 ILE A O 1
ATOM 2073 N N . SER A 1 284 ? -2.125 8.519 20.265 1.00 59.88 284 SER A N 1
ATOM 2074 C CA . SER A 1 284 ? -2.966 8.173 21.422 1.00 59.88 284 SER A CA 1
ATOM 2075 C C . SER A 1 284 ? -2.187 7.649 22.633 1.00 59.88 284 SER A C 1
ATOM 2077 O O . SER A 1 284 ? -2.751 7.574 23.718 1.00 59.88 284 SER A O 1
ATOM 2079 N N . VAL A 1 285 ? -0.895 7.343 22.485 1.00 57.44 285 VAL A N 1
ATOM 2080 C CA . VAL A 1 285 ? -0.012 6.945 23.599 1.00 57.44 285 VAL A CA 1
ATOM 2081 C C . VAL A 1 285 ? 0.438 8.147 24.439 1.00 57.44 285 VAL A C 1
ATOM 2083 O O . VAL A 1 285 ? 0.809 7.988 25.599 1.00 57.44 285 VAL A O 1
ATOM 2086 N N . SER A 1 286 ? 0.383 9.354 23.871 1.00 50.50 286 SER A N 1
ATOM 2087 C CA . SER A 1 286 ? 0.897 10.582 24.493 1.00 50.50 286 SER A CA 1
ATOM 2088 C C . SER A 1 286 ? -0.153 11.379 25.281 1.00 50.50 286 SER A C 1
ATOM 2090 O O . SER A 1 286 ? 0.179 12.446 25.799 1.00 50.50 286 SER A O 1
ATOM 2092 N N . GLN A 1 287 ? -1.404 10.903 25.352 1.00 44.94 287 GLN A N 1
ATOM 2093 C CA . GLN A 1 287 ? -2.526 11.537 26.067 1.00 44.94 287 GLN A CA 1
ATOM 2094 C C . GLN A 1 287 ? -3.068 10.628 27.174 1.00 44.94 287 GLN A C 1
ATOM 2096 O O . GLN A 1 287 ? -3.428 11.167 28.244 1.00 44.94 287 GLN A O 1
#

Foldseek 3Di:
DDDDDDDDDDDDPDPDPPQVPEDADADAEEDEAEDQHQEYAYEHYEEEYEYEYPHQHYEYEAEEHEPYEYAYAAPHQAYEHHYAEYQDEYHYHHAHAEYEYEYAYEEYEYEYEDYDYHYDYDDYDYDYDHNYPADALVCLVLLLPPPDHSLVRFFAVRRLQRLQVSLCVVQVQWPGWDADLFKTKTKGKAWKDQQNPRTDIFIKIWIQGLVRQIDIDGDPCCVRIDDPVVVLSVQLSVLVVVCVVVVVANSNLSNPPRRRNNRSNSSSSSSSSSVSNSVSRVVVVVD

Radius of gyration: 27.28 Å; chains: 1; bounding box: 69×35×90 Å